Protein AF-A0A383WGQ0-F1 (afdb_monomer)

pLDDT: mean 89.26, std 10.97, range [47.06, 98.5]

Secondary structure (DSSP, 8-state):
-EEEEEEETT--EEEEEE-TT-BHHHHHHHHHHHTT--GGGEEEEETTEEE-TTS-PBP---TT--EEEEEE----S-HHHHHHHHHHHHHHSPPTTEEEEE-SS-TTEEEEEEEPPTTSTTTT-EEEEEEE--TTTTSSPPEEEESS----TT--TTSEE------TT-PPPPHHHHHHHHHHHHHS--GGG-S-HHHHHHHHH-HHHHHHHHHHHHHHHT--

Sequence (224 aa):
MKQLTVMTIEGQKSLINVDDDTTNRSLLQTVAHAINSPADALRIAYAGREIDCSNNSAFRPNDAVNVLHVVKRMQGGSPAAELARQMRRQMSHPIPGISVGPSEDDVLTWYVKLSGPAGTPYSGGWFDVELKFPSDFPRSMPTGRFLTPIWHPNVGSEGSICIGQERDDGGACAVECVLAALLMLLATPNASSALNKGCAKQYEYERDAYREKAAAMTRQHAMG

Mean predicted aligned error: 11.67 Å

Foldseek 3Di:
DAKAWEAEPVGDTFIDDDDQQDFLQNVLVRSCVRVVHDSVQKWKDWPNRTGPNVDGHGDDHDPVTRYIYIYGPPPDDFLLVVLVVLVVVCVVPPDPQKDKDADPVDSQKMKIWGAQDPPALLHQFIWIKIWGHDRPPLVDGIWMAIPFDFLAQQAAPRRTHDQDDPDPVPDRDRVVSSNVSVNCCSVPPDLVNGNRVVLSCCVVPVVVVSSVVRNVSSVVTGND

Organism: Tetradesmus obliquus (NCBI:txid3088)

Nearest PDB structures (foldseek):
  6qhk-assembly1_A  TM=9.328E-01  e=1.353E-13  Homo sapiens
  2aak-assembly1_A  TM=8.959E-01  e=1.617E-13  Arabidopsis thaliana
  8iej-assembly1_R  TM=8.944E-01  e=2.311E-13  Homo sapiens
  4a4c-assembly1_C  TM=9.152E-01  e=9.640E-13  Homo sapiens
  3e95-assembly1_A  TM=9.168E-01  e=1.106E-11  Plasmodium falciparum 3D7

Structure (mmCIF, N/CA/C/O backbone):
data_AF-A0A383WGQ0-F1
#
_entry.id   AF-A0A383WGQ0-F1
#
loop_
_atom_site.group_PDB
_atom_site.id
_atom_site.type_symbol
_atom_site.label_atom_id
_atom_site.label_alt_id
_atom_site.label_comp_id
_atom_site.label_asym_id
_atom_site.label_entity_id
_atom_site.label_seq_id
_atom_site.pdbx_PDB_ins_code
_atom_site.Cartn_x
_atom_site.Cartn_y
_atom_site.Cartn_z
_atom_site.occupancy
_atom_site.B_iso_or_equiv
_atom_site.auth_seq_id
_atom_site.auth_comp_id
_atom_site.auth_asym_id
_atom_site.auth_atom_id
_atom_site.pdbx_PDB_model_num
ATOM 1 N N . MET A 1 1 ? 42.463 -13.054 -26.262 1.00 79.50 1 MET A N 1
ATOM 2 C CA . MET A 1 1 ? 41.982 -11.680 -26.492 1.00 79.50 1 MET A CA 1
ATOM 3 C C . MET A 1 1 ? 41.376 -11.525 -27.875 1.00 79.50 1 MET A C 1
ATOM 5 O O . MET A 1 1 ? 42.060 -11.711 -28.876 1.00 79.50 1 MET A O 1
ATOM 9 N N . LYS A 1 2 ? 40.094 -11.177 -27.928 1.00 88.50 2 LYS A N 1
ATOM 10 C CA . LYS A 1 2 ? 39.346 -10.841 -29.139 1.00 88.50 2 LYS A CA 1
ATOM 11 C C . LYS A 1 2 ? 38.715 -9.469 -28.964 1.00 88.50 2 LYS A C 1
ATOM 13 O O . LYS A 1 2 ? 38.224 -9.148 -27.888 1.00 88.50 2 LYS A O 1
ATOM 18 N N . GLN A 1 3 ? 38.716 -8.663 -30.016 1.00 93.31 3 GLN A N 1
ATOM 19 C CA . GLN A 1 3 ? 38.076 -7.355 -29.990 1.00 93.31 3 GLN A CA 1
ATOM 20 C C . GLN A 1 3 ? 36.652 -7.457 -30.541 1.00 93.31 3 GLN A C 1
ATOM 22 O O . GLN A 1 3 ? 36.433 -8.046 -31.599 1.00 93.31 3 GLN A O 1
ATOM 27 N N . LEU A 1 4 ? 35.687 -6.878 -29.829 1.00 95.69 4 LEU A N 1
ATOM 28 C CA . LEU A 1 4 ? 34.294 -6.785 -30.257 1.00 95.69 4 LEU A CA 1
ATOM 29 C C . LEU A 1 4 ? 33.874 -5.320 -30.370 1.00 95.69 4 LEU A C 1
ATOM 31 O O . LEU A 1 4 ? 34.290 -4.469 -29.584 1.00 95.69 4 LEU A O 1
ATOM 35 N N . THR A 1 5 ? 33.009 -5.037 -31.339 1.00 96.75 5 THR A N 1
ATOM 36 C CA . THR A 1 5 ? 32.320 -3.752 -31.455 1.00 96.75 5 THR A CA 1
ATOM 37 C C . THR A 1 5 ? 31.003 -3.817 -30.696 1.00 96.75 5 THR A C 1
ATOM 39 O O . THR A 1 5 ? 30.119 -4.603 -31.027 1.00 96.75 5 THR A O 1
ATOM 42 N N . VAL A 1 6 ? 30.855 -2.959 -29.700 1.00 96.88 6 VAL A N 1
ATOM 43 C CA . VAL A 1 6 ? 29.594 -2.687 -29.017 1.00 96.88 6 VAL A CA 1
ATOM 44 C C . VAL A 1 6 ? 28.817 -1.677 -29.847 1.00 96.88 6 VAL A C 1
ATOM 46 O O . VAL A 1 6 ? 29.336 -0.600 -30.126 1.00 96.88 6 VAL A O 1
ATOM 49 N N . MET A 1 7 ? 27.587 -2.004 -30.235 1.00 96.00 7 MET A N 1
ATOM 50 C CA . MET A 1 7 ? 26.703 -1.114 -30.984 1.00 96.00 7 MET A CA 1
ATOM 51 C C . MET A 1 7 ? 25.414 -0.875 -30.201 1.00 96.00 7 MET A C 1
ATOM 53 O O . MET A 1 7 ? 24.668 -1.817 -29.924 1.00 96.00 7 MET A O 1
ATOM 57 N N . THR A 1 8 ? 25.137 0.378 -29.850 1.00 91.94 8 THR A N 1
ATOM 58 C CA . THR A 1 8 ? 23.866 0.754 -29.218 1.00 91.94 8 THR A CA 1
ATOM 59 C C . THR A 1 8 ? 22.773 0.947 -30.270 1.00 91.94 8 THR A C 1
ATOM 61 O O . THR A 1 8 ? 23.051 1.178 -31.449 1.00 91.94 8 THR A O 1
ATOM 64 N N . ILE A 1 9 ? 21.510 0.895 -29.842 1.00 84.00 9 ILE A N 1
ATOM 65 C CA . ILE A 1 9 ? 20.350 1.227 -30.692 1.00 84.00 9 ILE A CA 1
ATOM 66 C C . ILE A 1 9 ? 20.372 2.674 -31.210 1.00 84.00 9 ILE A C 1
ATOM 68 O O . ILE A 1 9 ? 19.813 2.961 -32.260 1.00 84.00 9 ILE A O 1
ATOM 72 N N . GLU A 1 10 ? 21.046 3.570 -30.487 1.00 83.50 10 GLU A N 1
ATOM 73 C CA . GLU A 1 10 ? 21.230 4.982 -30.842 1.00 83.50 10 GLU A CA 1
ATOM 74 C C . GLU A 1 10 ? 22.391 5.176 -31.840 1.00 83.50 10 GLU A C 1
ATOM 76 O O . GLU A 1 10 ? 22.693 6.296 -32.238 1.00 83.50 10 GLU A O 1
ATOM 81 N N . GLY A 1 11 ? 23.052 4.089 -32.263 1.00 87.06 11 GLY A N 1
ATOM 82 C CA . GLY A 1 11 ? 24.125 4.108 -33.258 1.00 87.06 11 GLY A CA 1
ATOM 83 C C . GLY A 1 11 ? 25.524 4.377 -32.697 1.00 87.06 11 GLY A C 1
ATOM 84 O O . GLY A 1 11 ? 26.482 4.399 -33.473 1.00 87.06 11 GLY A O 1
ATOM 85 N N . GLN A 1 12 ? 25.678 4.530 -31.376 1.00 91.19 12 GLN A N 1
ATOM 86 C CA . GLN A 1 12 ? 26.992 4.646 -30.736 1.00 91.19 12 GLN A CA 1
ATOM 87 C C . GLN A 1 12 ? 27.770 3.339 -30.902 1.00 91.19 12 GLN A C 1
ATOM 89 O O . GLN A 1 12 ? 27.231 2.248 -30.691 1.00 91.19 12 GLN A O 1
ATOM 94 N N . LYS A 1 13 ? 29.051 3.464 -31.258 1.00 96.12 13 LYS A N 1
ATOM 95 C CA . LYS A 1 13 ? 29.983 2.345 -31.396 1.00 96.12 13 LYS A CA 1
ATOM 96 C C . LYS A 1 13 ? 31.152 2.514 -30.434 1.00 96.12 13 LYS A C 1
ATOM 98 O O . LYS A 1 13 ? 31.798 3.558 -30.449 1.00 96.12 13 LYS A O 1
ATOM 103 N N . SER A 1 14 ? 31.444 1.474 -29.665 1.00 96.31 14 SER A N 1
ATOM 104 C CA . SER A 1 14 ? 32.620 1.392 -28.791 1.00 96.31 14 SER A CA 1
ATOM 105 C C . SER A 1 14 ? 33.338 0.065 -29.021 1.00 96.31 14 SER A C 1
ATOM 107 O O . SER A 1 14 ? 32.706 -0.928 -29.378 1.00 96.31 14 SER A O 1
ATOM 109 N N . LEU A 1 15 ? 34.652 0.025 -28.817 1.00 96.69 15 LEU A N 1
ATOM 110 C CA . LEU A 1 15 ? 35.429 -1.214 -28.884 1.00 96.69 15 LEU A CA 1
ATOM 111 C C . LEU A 1 15 ? 35.671 -1.746 -27.474 1.00 96.69 15 LEU A C 1
ATOM 113 O O . LEU A 1 15 ? 36.001 -0.982 -26.570 1.00 96.69 15 LEU A O 1
ATOM 117 N N . ILE A 1 16 ? 35.530 -3.057 -27.308 1.00 96.00 16 ILE A N 1
ATOM 118 C CA . ILE A 1 16 ? 35.898 -3.768 -26.083 1.00 96.00 16 ILE A CA 1
ATOM 119 C C . ILE A 1 16 ? 36.817 -4.935 -26.422 1.00 96.00 16 ILE A C 1
ATOM 121 O O . ILE A 1 16 ? 36.716 -5.520 -27.503 1.00 96.00 16 ILE A O 1
ATOM 125 N N . ASN A 1 17 ? 37.678 -5.298 -25.478 1.00 93.88 17 ASN A N 1
ATOM 126 C CA . ASN A 1 17 ? 38.460 -6.524 -25.546 1.00 93.88 17 ASN A CA 1
ATOM 127 C C . ASN A 1 17 ? 37.813 -7.566 -24.632 1.00 93.88 17 ASN A C 1
ATOM 129 O O . ASN A 1 17 ? 37.400 -7.243 -23.518 1.00 93.88 17 ASN A O 1
ATOM 133 N N . VAL A 1 18 ? 37.704 -8.794 -25.128 1.00 92.69 18 VAL A N 1
ATOM 134 C CA . VAL A 1 18 ? 37.244 -9.956 -24.368 1.00 92.69 18 VAL A CA 1
ATOM 135 C C . VAL A 1 18 ? 38.330 -11.023 -24.370 1.00 92.69 18 VAL A C 1
ATOM 137 O O . VAL A 1 18 ? 38.953 -11.299 -25.400 1.00 92.69 18 VAL A O 1
ATOM 140 N N . ASP A 1 19 ? 38.537 -11.621 -23.211 1.00 90.75 19 ASP A N 1
ATOM 141 C CA . ASP A 1 19 ? 39.538 -12.652 -22.952 1.00 90.75 19 ASP A CA 1
ATOM 142 C C . ASP A 1 19 ? 38.871 -13.978 -22.578 1.00 90.75 19 ASP A C 1
ATOM 144 O O . ASP A 1 19 ? 37.653 -14.044 -22.394 1.00 90.75 19 ASP A O 1
ATOM 148 N N . ASP A 1 20 ? 39.657 -15.052 -22.500 1.00 87.19 20 ASP A N 1
ATOM 149 C CA . ASP A 1 20 ? 39.143 -16.414 -22.288 1.00 87.19 20 ASP A CA 1
ATOM 150 C C . ASP A 1 20 ? 38.486 -16.597 -20.906 1.00 87.19 20 ASP A C 1
ATOM 152 O O . ASP A 1 20 ? 37.699 -17.522 -20.696 1.00 87.19 20 ASP A O 1
ATOM 156 N N . ASP A 1 21 ? 38.784 -15.698 -19.970 1.00 91.25 21 ASP A N 1
ATOM 157 C CA . ASP A 1 21 ? 38.218 -15.607 -18.625 1.00 91.25 21 ASP A CA 1
ATOM 158 C C . ASP A 1 21 ? 37.008 -14.657 -18.535 1.00 91.25 21 ASP A C 1
ATOM 160 O O . ASP A 1 21 ? 36.381 -14.542 -17.477 1.00 91.25 21 ASP A O 1
ATOM 164 N N . THR A 1 22 ? 36.635 -13.989 -19.633 1.00 94.00 22 THR A N 1
ATOM 165 C CA . THR A 1 22 ? 35.484 -13.084 -19.645 1.00 94.00 22 THR A CA 1
ATOM 166 C C . THR A 1 22 ? 34.201 -13.873 -19.396 1.00 94.00 22 THR A C 1
ATOM 168 O O . THR A 1 22 ? 33.857 -14.814 -20.109 1.00 94.00 22 THR A O 1
ATOM 171 N N . THR A 1 23 ? 33.451 -13.463 -18.379 1.00 95.88 23 THR A N 1
ATOM 172 C CA . THR A 1 23 ? 32.154 -14.046 -18.022 1.00 95.88 23 THR A CA 1
ATOM 173 C C . THR A 1 23 ? 31.023 -13.182 -18.560 1.00 95.88 23 THR A C 1
ATOM 175 O O . THR A 1 23 ? 31.216 -12.004 -18.856 1.00 95.88 23 THR A O 1
ATOM 178 N N . ASN A 1 24 ? 29.807 -13.720 -18.627 1.00 94.75 24 ASN A N 1
ATOM 179 C CA . ASN A 1 24 ? 28.629 -12.936 -19.009 1.00 94.75 24 ASN A CA 1
ATOM 180 C C . ASN A 1 24 ? 28.409 -11.716 -18.092 1.00 94.75 24 ASN A C 1
ATOM 182 O O . ASN A 1 24 ? 27.977 -10.660 -18.559 1.00 94.75 24 ASN A O 1
ATOM 186 N N . ARG A 1 25 ? 28.732 -11.846 -16.797 1.00 92.06 25 ARG A N 1
ATOM 187 C CA . ARG A 1 25 ? 28.652 -10.758 -15.815 1.00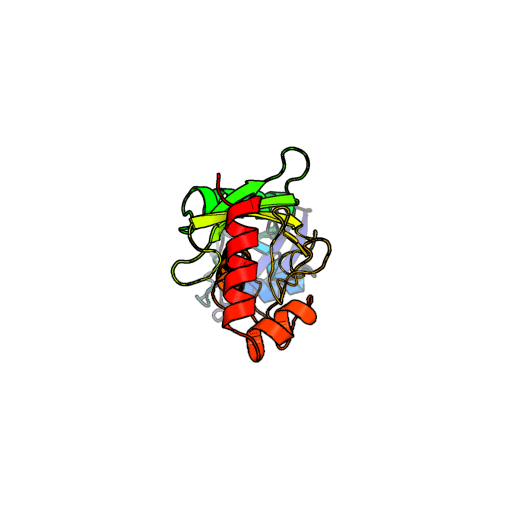 92.06 25 ARG A CA 1
ATOM 188 C C . ARG A 1 25 ? 29.731 -9.698 -16.038 1.00 92.06 25 ARG A C 1
ATOM 190 O O . ARG A 1 25 ? 29.405 -8.513 -16.070 1.00 92.06 25 ARG A O 1
ATOM 197 N N . SER A 1 26 ? 30.996 -10.097 -16.192 1.00 94.62 26 SER A N 1
ATOM 198 C CA . SER A 1 26 ? 32.083 -9.132 -16.422 1.00 94.62 26 SER A CA 1
ATOM 199 C C . SER A 1 26 ? 31.962 -8.460 -17.791 1.00 94.62 26 SER 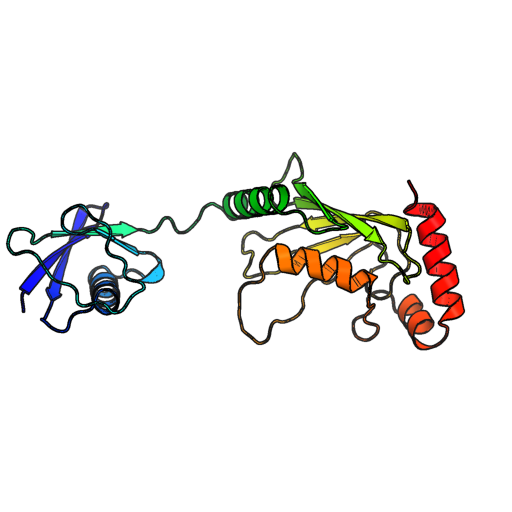A C 1
ATOM 201 O O . SER A 1 26 ? 32.205 -7.262 -17.898 1.00 94.62 26 SER A O 1
ATOM 203 N N . LEU A 1 27 ? 31.463 -9.172 -18.807 1.00 95.75 27 LEU A N 1
ATOM 204 C CA . LEU A 1 27 ? 31.123 -8.605 -20.113 1.00 95.75 27 LEU A CA 1
ATOM 205 C C . LEU A 1 27 ? 30.136 -7.439 -19.985 1.00 95.75 27 LEU A C 1
ATOM 207 O O . LEU A 1 27 ? 30.363 -6.386 -20.577 1.00 95.75 27 LEU A O 1
ATOM 211 N N . LEU A 1 28 ? 29.069 -7.598 -19.193 1.00 95.00 28 LEU A N 1
ATOM 212 C CA . LEU A 1 28 ? 28.098 -6.528 -18.946 1.00 95.00 28 LEU A CA 1
ATOM 213 C C . LEU A 1 28 ? 28.752 -5.297 -18.314 1.00 95.00 28 LEU A C 1
ATOM 215 O O . LEU A 1 28 ? 28.468 -4.180 -18.738 1.00 95.00 28 LEU A O 1
ATOM 219 N N . GLN A 1 29 ? 29.640 -5.492 -17.339 1.00 94.50 29 GLN A N 1
ATOM 220 C CA . GLN A 1 29 ? 30.360 -4.397 -16.684 1.00 94.50 29 GLN A CA 1
ATOM 221 C C . GLN A 1 29 ? 31.294 -3.665 -17.657 1.00 94.50 29 GLN A C 1
ATOM 223 O O . GLN A 1 29 ? 31.275 -2.436 -17.715 1.00 94.50 29 GLN A O 1
ATOM 228 N N . THR A 1 30 ? 32.055 -4.405 -18.466 1.00 95.88 30 THR A N 1
ATOM 229 C CA . THR A 1 30 ? 32.947 -3.839 -19.488 1.00 95.88 30 THR A CA 1
ATOM 230 C C . THR A 1 30 ? 32.166 -3.056 -20.542 1.00 95.88 30 THR A C 1
ATOM 232 O O . THR A 1 30 ? 32.539 -1.936 -20.886 1.00 95.88 30 THR A O 1
ATOM 235 N N . VAL A 1 31 ? 31.051 -3.609 -21.027 1.00 95.94 31 VAL A N 1
ATOM 236 C CA . VAL A 1 31 ? 30.158 -2.943 -21.985 1.00 95.94 31 VAL A CA 1
ATOM 237 C C . VAL A 1 31 ? 29.571 -1.665 -21.390 1.00 95.94 31 VAL A C 1
ATOM 239 O O . VAL A 1 31 ? 29.629 -0.620 -22.032 1.00 95.94 31 VAL A O 1
ATOM 242 N N . ALA A 1 32 ? 29.046 -1.737 -20.165 1.00 94.00 32 ALA A N 1
ATOM 243 C CA . ALA A 1 32 ? 28.475 -0.607 -19.438 1.00 94.00 32 ALA A CA 1
ATOM 244 C C . ALA A 1 32 ? 29.480 0.546 -19.295 1.00 94.00 32 ALA A C 1
ATOM 246 O O . ALA A 1 32 ? 29.164 1.694 -19.612 1.00 94.00 32 ALA A O 1
ATOM 247 N N . HIS A 1 33 ? 30.720 0.225 -18.913 1.00 94.56 33 HIS A N 1
ATOM 248 C CA . HIS A 1 33 ? 31.810 1.192 -18.834 1.00 94.56 33 HIS A CA 1
ATOM 249 C C . HIS A 1 33 ? 32.145 1.803 -20.206 1.00 94.56 33 HIS A C 1
ATOM 251 O O . HIS A 1 33 ? 32.226 3.023 -20.333 1.00 94.56 33 HIS A O 1
ATOM 257 N N . ALA A 1 34 ? 32.265 0.978 -21.252 1.00 94.94 34 ALA A N 1
ATOM 258 C CA . ALA A 1 34 ? 32.648 1.414 -22.599 1.00 94.94 34 ALA A CA 1
ATOM 259 C C . ALA A 1 34 ? 31.630 2.346 -23.282 1.00 94.94 34 ALA A C 1
ATOM 261 O O . ALA A 1 34 ? 31.989 3.079 -24.208 1.00 94.94 34 ALA A O 1
ATOM 262 N N . ILE A 1 35 ? 30.364 2.309 -22.860 1.00 93.00 35 ILE A N 1
ATOM 263 C CA . ILE A 1 35 ? 29.305 3.190 -23.376 1.00 93.00 35 ILE A CA 1
ATOM 264 C C . ILE A 1 35 ? 28.832 4.223 -22.347 1.00 93.00 35 ILE A C 1
ATOM 266 O O . ILE A 1 35 ? 27.849 4.916 -22.598 1.00 93.00 35 ILE A O 1
ATOM 270 N N . ASN A 1 36 ? 29.513 4.329 -21.201 1.00 91.62 36 ASN A N 1
ATOM 271 C CA . ASN A 1 36 ? 29.160 5.228 -20.103 1.00 91.62 36 ASN A CA 1
ATOM 272 C C . ASN A 1 36 ? 27.677 5.118 -19.688 1.00 91.62 36 ASN A C 1
ATOM 274 O O . ASN A 1 36 ? 26.947 6.107 -19.641 1.00 91.62 36 ASN A O 1
ATOM 278 N N . SER A 1 37 ? 27.204 3.895 -19.443 1.00 85.75 37 SER A N 1
ATOM 279 C CA . SER A 1 37 ? 25.830 3.616 -19.004 1.00 85.75 37 SER A CA 1
ATOM 280 C C . SER A 1 37 ? 25.824 2.667 -17.806 1.00 85.75 37 SER A C 1
ATOM 282 O O . SER A 1 37 ? 26.726 1.842 -17.685 1.00 85.75 37 SER A O 1
ATOM 284 N N . PRO A 1 38 ? 24.823 2.736 -16.915 1.00 84.50 38 PRO A N 1
ATOM 285 C CA . PRO A 1 38 ? 24.754 1.846 -15.763 1.00 84.50 38 PRO A CA 1
ATOM 286 C C . PRO A 1 38 ? 24.389 0.416 -16.200 1.00 84.50 38 PRO A C 1
ATOM 288 O O . PRO A 1 38 ? 23.499 0.205 -17.023 1.00 84.50 38 PRO A O 1
ATOM 291 N N . ALA A 1 39 ? 25.105 -0.580 -15.671 1.00 86.69 39 ALA A N 1
ATOM 292 C CA . ALA A 1 39 ? 25.013 -1.979 -16.107 1.00 86.69 39 ALA A CA 1
ATOM 293 C C . ALA A 1 39 ? 23.615 -2.598 -15.918 1.00 86.69 39 ALA A C 1
ATOM 295 O O . ALA A 1 39 ? 23.167 -3.409 -16.728 1.00 86.69 39 ALA A O 1
ATOM 296 N N . ASP A 1 40 ? 22.905 -2.202 -14.866 1.00 81.75 40 ASP A N 1
ATOM 297 C CA . ASP A 1 40 ? 21.552 -2.659 -14.541 1.00 81.75 40 ASP A CA 1
ATOM 298 C C . ASP A 1 40 ? 20.481 -2.153 -15.523 1.00 81.75 40 ASP A C 1
ATOM 300 O O . ASP A 1 40 ? 19.389 -2.728 -15.580 1.00 81.75 40 ASP A O 1
ATOM 304 N N . ALA A 1 41 ? 20.800 -1.139 -16.333 1.00 81.88 41 ALA A N 1
ATOM 305 C CA . ALA A 1 41 ? 19.944 -0.581 -17.373 1.00 81.88 41 ALA A CA 1
ATOM 306 C C . ALA A 1 41 ? 20.164 -1.205 -18.758 1.00 81.88 41 ALA A C 1
ATOM 308 O O . ALA A 1 41 ? 19.560 -0.740 -19.722 1.00 81.88 41 ALA A O 1
ATOM 309 N N . LEU A 1 42 ? 21.001 -2.237 -18.904 1.00 89.19 42 LEU A N 1
ATOM 310 C CA . LEU A 1 42 ? 21.391 -2.777 -20.211 1.00 89.19 42 LEU A CA 1
ATOM 311 C C . LEU A 1 42 ? 21.010 -4.254 -20.371 1.00 89.19 42 LEU A C 1
ATOM 313 O O . LEU A 1 42 ? 20.996 -5.029 -19.414 1.00 89.19 42 LEU A O 1
ATOM 317 N N . ARG A 1 43 ? 20.704 -4.649 -21.608 1.00 91.31 43 ARG A N 1
ATOM 318 C CA . ARG A 1 43 ? 20.745 -6.042 -22.071 1.00 91.31 43 ARG A CA 1
ATOM 319 C C . ARG A 1 43 ? 21.710 -6.128 -23.233 1.00 91.31 43 ARG A C 1
ATOM 321 O O . ARG A 1 43 ? 21.830 -5.206 -24.043 1.00 91.31 43 ARG A O 1
ATOM 328 N N . ILE A 1 44 ? 22.359 -7.274 -23.317 1.00 94.19 44 ILE A N 1
ATOM 329 C CA . ILE A 1 44 ? 23.315 -7.578 -24.362 1.00 94.19 44 ILE A CA 1
ATOM 330 C C . ILE A 1 44 ? 22.710 -8.638 -25.268 1.00 94.19 44 ILE A C 1
ATOM 332 O O . ILE A 1 44 ? 22.292 -9.692 -24.797 1.00 94.19 44 ILE A O 1
ATOM 336 N N . ALA A 1 45 ? 22.705 -8.373 -26.569 1.00 93.38 45 ALA A N 1
ATOM 337 C CA . ALA A 1 45 ? 22.419 -9.359 -27.592 1.00 93.38 45 ALA A CA 1
ATOM 338 C C . ALA A 1 45 ? 23.675 -9.631 -28.427 1.00 93.38 45 ALA A C 1
ATOM 340 O O . ALA A 1 45 ? 24.347 -8.714 -28.898 1.00 93.38 45 ALA A O 1
ATOM 341 N N . TYR A 1 46 ? 23.986 -10.904 -28.635 1.00 93.88 46 TYR A N 1
ATOM 342 C CA . TYR A 1 46 ? 25.133 -11.354 -29.412 1.00 93.88 46 TYR A CA 1
ATOM 343 C C . TYR A 1 46 ? 24.733 -12.544 -30.279 1.00 93.88 46 TYR A C 1
ATOM 345 O O . TYR A 1 46 ? 24.017 -13.436 -29.826 1.00 93.88 46 TYR A O 1
ATOM 353 N N . ALA A 1 47 ? 25.153 -12.536 -31.548 1.00 91.62 47 ALA A N 1
ATOM 354 C CA . ALA A 1 47 ? 24.768 -13.550 -32.536 1.00 91.62 47 ALA A CA 1
ATOM 355 C C . ALA A 1 47 ? 23.239 -13.801 -32.602 1.00 91.62 47 ALA A C 1
ATOM 357 O O . ALA A 1 47 ? 22.782 -14.936 -32.730 1.00 91.62 47 ALA A O 1
ATOM 358 N N . GLY A 1 48 ? 22.440 -12.734 -32.471 1.00 87.69 48 GLY A N 1
ATOM 359 C CA . GLY A 1 48 ? 20.974 -12.795 -32.530 1.00 87.69 48 GLY A CA 1
ATOM 360 C C . GLY A 1 48 ? 20.282 -13.337 -31.273 1.00 87.69 48 GLY A C 1
ATOM 361 O O . GLY A 1 48 ? 19.078 -13.574 -31.313 1.00 87.69 48 GLY A O 1
ATOM 362 N N . ARG A 1 49 ? 21.000 -13.540 -30.161 1.00 89.94 49 ARG A N 1
ATOM 363 C CA . ARG A 1 49 ? 20.430 -14.019 -28.890 1.00 89.94 49 ARG A CA 1
ATOM 364 C C . ARG A 1 49 ? 20.769 -13.077 -27.743 1.00 89.94 49 ARG A C 1
ATOM 366 O O . ARG A 1 49 ? 21.874 -12.544 -27.698 1.00 89.94 49 ARG A O 1
ATOM 373 N N . GLU A 1 50 ? 19.834 -12.893 -26.814 1.00 91.31 50 GLU A N 1
ATOM 374 C CA . GLU A 1 50 ? 20.112 -12.197 -25.553 1.00 91.31 50 GLU A CA 1
ATOM 375 C C . GLU A 1 50 ? 21.055 -13.053 -24.693 1.00 91.31 50 GLU A C 1
ATOM 377 O O . GLU A 1 50 ? 20.862 -14.264 -24.559 1.00 91.31 50 GLU A O 1
ATOM 382 N N . ILE A 1 51 ? 22.089 -12.427 -24.135 1.00 92.00 51 ILE A N 1
ATOM 383 C CA . ILE A 1 51 ? 22.997 -13.050 -23.175 1.00 92.00 51 ILE A CA 1
ATOM 384 C C . ILE A 1 51 ? 22.406 -12.875 -21.777 1.00 92.00 51 ILE A C 1
ATOM 386 O O . ILE A 1 51 ? 22.133 -11.754 -21.345 1.00 92.00 51 ILE A O 1
ATOM 390 N N . ASP A 1 52 ? 22.270 -13.973 -21.035 1.00 89.06 52 ASP A N 1
ATOM 391 C CA . ASP A 1 52 ? 21.963 -13.905 -19.610 1.00 89.06 52 ASP A CA 1
ATOM 392 C C . ASP A 1 52 ? 23.198 -13.445 -18.817 1.00 89.06 52 ASP A C 1
ATOM 394 O O . ASP A 1 52 ? 24.058 -14.236 -18.427 1.00 89.06 52 ASP A O 1
ATOM 398 N N . CYS A 1 53 ? 23.275 -12.135 -18.584 1.00 89.81 53 CYS A N 1
ATOM 399 C CA . CYS A 1 53 ? 24.335 -11.489 -17.812 1.00 89.81 53 CYS A CA 1
ATOM 400 C C . CYS A 1 53 ? 24.155 -11.589 -16.286 1.00 89.81 53 CYS A C 1
ATOM 402 O O . CYS A 1 53 ? 24.964 -11.029 -15.545 1.00 89.81 53 CYS A O 1
ATOM 404 N N . SER A 1 54 ? 23.110 -12.269 -15.789 1.00 80.00 54 SER A N 1
ATOM 405 C CA . SER A 1 54 ? 22.929 -12.479 -14.342 1.00 80.00 54 SER A CA 1
ATOM 406 C C . SER A 1 54 ? 23.858 -13.569 -13.788 1.00 80.00 54 SER A C 1
ATOM 408 O O . SER A 1 54 ? 24.290 -13.503 -12.627 1.00 80.00 54 SER A O 1
ATOM 410 N N . ASN A 1 55 ? 24.222 -14.530 -14.640 1.00 83.31 55 ASN A N 1
ATOM 411 C CA . ASN A 1 55 ? 25.103 -15.645 -14.316 1.00 83.31 55 ASN A CA 1
ATOM 412 C C . ASN A 1 55 ? 26.585 -15.337 -14.611 1.00 83.31 55 ASN A C 1
ATOM 414 O O . ASN A 1 55 ? 26.926 -14.393 -15.321 1.00 83.31 55 ASN A O 1
ATOM 418 N N . ASN A 1 56 ? 27.475 -16.163 -14.058 1.00 90.75 56 ASN A N 1
ATOM 419 C CA . ASN A 1 56 ? 28.925 -16.026 -14.214 1.00 90.75 56 ASN A CA 1
ATOM 420 C C . ASN A 1 56 ? 29.505 -17.024 -15.232 1.00 90.75 56 ASN A C 1
ATOM 422 O O . ASN A 1 56 ? 30.671 -17.398 -15.137 1.00 90.75 56 ASN A O 1
ATOM 426 N N . SER A 1 57 ? 28.684 -17.507 -16.168 1.00 92.31 57 SER A N 1
ATOM 427 C CA . SER A 1 57 ? 29.145 -18.448 -17.193 1.00 92.31 57 SER A CA 1
ATOM 428 C C . SER A 1 57 ? 30.157 -17.769 -18.111 1.00 92.31 57 SER A C 1
ATOM 430 O O . SER A 1 57 ? 30.044 -16.571 -18.380 1.00 92.31 57 SER A O 1
ATOM 432 N N . ALA A 1 58 ? 31.127 -18.537 -18.609 1.00 93.56 58 ALA A N 1
ATOM 433 C CA . ALA A 1 58 ? 32.109 -18.042 -19.568 1.00 93.56 58 ALA A CA 1
ATOM 434 C C . ALA A 1 58 ? 31.412 -17.538 -20.841 1.00 93.56 58 ALA A C 1
ATOM 436 O O . ALA A 1 58 ? 30.615 -18.262 -21.451 1.00 93.56 58 ALA A O 1
ATOM 437 N N . PHE A 1 59 ? 31.730 -16.313 -21.249 1.00 93.44 59 PHE A N 1
ATOM 438 C CA . PHE A 1 59 ? 31.288 -15.763 -22.518 1.00 93.44 59 PHE A CA 1
ATOM 439 C C . PHE A 1 59 ? 32.151 -16.350 -23.637 1.00 93.44 59 PHE A C 1
ATOM 441 O O . PHE A 1 59 ? 33.372 -16.226 -23.626 1.00 93.44 59 PHE A O 1
ATOM 448 N N . ARG A 1 60 ? 31.519 -17.010 -24.611 1.00 89.62 60 ARG A N 1
ATOM 449 C CA . ARG A 1 60 ? 32.217 -17.665 -25.726 1.00 89.62 60 ARG A CA 1
ATOM 450 C C . ARG A 1 60 ? 31.926 -16.927 -27.035 1.00 89.62 60 ARG A C 1
ATOM 452 O O . ARG A 1 60 ? 30.868 -17.158 -27.625 1.00 89.62 60 ARG A O 1
ATOM 459 N N . PRO A 1 61 ? 32.816 -16.028 -27.491 1.00 84.62 61 PRO A N 1
ATOM 460 C CA . PRO A 1 61 ? 32.598 -15.291 -28.727 1.00 84.62 61 PRO A CA 1
ATOM 461 C C . PRO A 1 61 ? 32.746 -16.201 -29.956 1.00 84.62 61 PRO A C 1
ATOM 463 O O . PRO A 1 61 ? 33.638 -17.038 -30.030 1.00 84.62 61 PRO A O 1
ATOM 466 N N . ASN A 1 62 ? 31.891 -15.998 -30.953 1.00 85.06 62 ASN A N 1
ATOM 467 C CA . ASN A 1 62 ? 31.906 -16.670 -32.252 1.00 85.06 62 ASN A CA 1
ATOM 468 C C . ASN A 1 62 ? 32.772 -15.882 -33.251 1.00 85.06 62 ASN A C 1
ATOM 470 O O . ASN A 1 62 ? 32.612 -14.670 -33.381 1.00 85.06 62 ASN A O 1
ATOM 474 N N . ASP A 1 63 ? 33.685 -16.532 -33.971 1.00 84.06 63 ASP A N 1
ATOM 475 C CA . ASP A 1 63 ? 34.597 -15.896 -34.945 1.00 84.06 63 ASP A CA 1
ATOM 476 C C . ASP A 1 63 ? 33.918 -15.244 -36.145 1.00 84.06 63 ASP A C 1
ATOM 478 O O . ASP A 1 63 ? 34.444 -14.275 -36.687 1.00 84.06 63 ASP A O 1
ATOM 482 N N . ALA A 1 64 ? 32.706 -15.671 -36.488 1.00 87.75 64 ALA A N 1
ATOM 483 C CA . ALA A 1 64 ? 31.904 -15.028 -37.523 1.00 87.75 64 ALA A CA 1
ATOM 484 C C . ALA A 1 64 ? 31.196 -13.743 -37.046 1.00 87.75 64 ALA A C 1
ATOM 486 O O . ALA A 1 64 ? 30.665 -12.999 -37.869 1.00 87.75 64 ALA A O 1
ATOM 487 N N . VAL A 1 65 ? 31.144 -13.476 -35.733 1.00 89.88 65 VAL A N 1
ATOM 488 C CA . VAL A 1 65 ? 30.360 -12.373 -35.156 1.00 89.88 65 VAL A CA 1
ATOM 489 C C . VAL A 1 65 ? 31.246 -11.479 -34.295 1.00 89.88 65 VAL A C 1
ATOM 491 O O . VAL A 1 65 ? 31.632 -11.837 -33.185 1.00 89.88 65 VAL A O 1
ATOM 494 N N . ASN A 1 66 ? 31.503 -10.262 -34.773 1.00 92.69 66 ASN A N 1
ATOM 495 C CA . ASN A 1 66 ? 32.331 -9.281 -34.060 1.00 92.69 66 ASN A CA 1
ATOM 496 C C . ASN A 1 66 ? 31.529 -8.111 -33.479 1.00 92.69 66 ASN A C 1
ATOM 498 O O . ASN A 1 66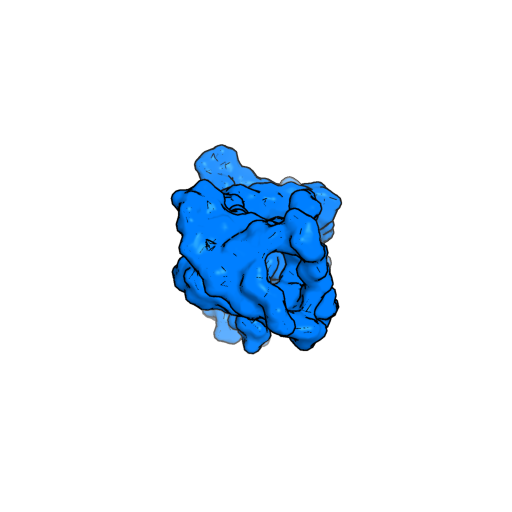 ? 32.114 -7.184 -32.924 1.00 92.69 66 ASN A O 1
ATOM 502 N N . VAL A 1 67 ? 30.200 -8.141 -33.606 1.00 93.75 67 VAL A N 1
ATOM 503 C CA . VAL A 1 67 ? 29.310 -7.083 -33.119 1.00 93.75 67 VAL A CA 1
ATOM 504 C C . VAL A 1 67 ? 28.436 -7.610 -31.994 1.00 93.75 67 VAL A C 1
ATOM 506 O O . VAL A 1 67 ? 27.851 -8.690 -32.086 1.00 93.75 67 VAL A O 1
ATOM 509 N N . LEU A 1 68 ? 28.343 -6.815 -30.940 1.00 95.12 68 LEU A N 1
ATOM 510 C CA . LEU A 1 68 ? 27.502 -7.032 -29.782 1.00 95.12 68 LEU A CA 1
ATOM 511 C C . LEU A 1 68 ? 26.515 -5.867 -29.710 1.00 95.12 68 LEU A C 1
ATOM 513 O O . LEU A 1 68 ? 26.911 -4.704 -29.656 1.00 95.12 68 LEU A O 1
ATOM 517 N N . HIS A 1 69 ? 25.227 -6.179 -29.765 1.00 94.94 69 HIS A N 1
ATOM 518 C CA . HIS A 1 69 ? 24.171 -5.180 -29.717 1.00 94.94 69 HIS A CA 1
ATOM 519 C C . HIS A 1 69 ? 23.788 -4.912 -28.270 1.00 94.94 69 HIS A C 1
ATOM 521 O O . HIS A 1 69 ? 23.503 -5.836 -27.508 1.00 94.94 69 HIS A O 1
ATOM 527 N N . VAL A 1 70 ? 23.751 -3.638 -27.902 1.00 93.62 70 VAL A N 1
ATOM 528 C CA . VAL A 1 70 ? 23.295 -3.204 -26.587 1.00 93.62 70 VAL A CA 1
ATOM 529 C C . VAL A 1 70 ? 21.950 -2.544 -26.745 1.00 93.62 70 VAL A C 1
ATOM 531 O O . VAL A 1 70 ? 21.800 -1.530 -27.432 1.00 93.62 70 VAL A O 1
ATOM 534 N N . VAL A 1 71 ? 20.973 -3.123 -26.068 1.00 87.25 71 VAL A N 1
ATOM 535 C CA . VAL A 1 71 ? 19.665 -2.511 -25.907 1.00 87.25 71 VAL A CA 1
ATOM 536 C C . VAL A 1 71 ? 19.575 -2.019 -24.473 1.00 87.25 71 VAL A C 1
ATOM 538 O O . VAL A 1 71 ? 19.968 -2.717 -23.534 1.00 87.25 71 VAL A O 1
ATOM 541 N N . LYS A 1 72 ? 19.059 -0.806 -24.281 1.00 80.06 72 LYS A N 1
ATOM 542 C CA . LYS A 1 72 ? 18.639 -0.399 -22.944 1.00 80.06 72 LYS A CA 1
ATOM 543 C C . LYS A 1 72 ? 17.569 -1.399 -22.511 1.00 80.06 72 LYS A C 1
ATOM 545 O O . LYS A 1 72 ? 16.649 -1.702 -23.275 1.00 80.06 72 LYS A O 1
ATOM 550 N N . ARG A 1 73 ? 17.689 -1.945 -21.300 1.00 68.44 73 ARG A N 1
ATOM 551 C CA . ARG A 1 73 ? 16.529 -2.519 -20.623 1.00 68.44 73 ARG A CA 1
ATOM 552 C C . ARG A 1 73 ? 15.430 -1.480 -20.738 1.00 68.44 73 ARG A C 1
ATOM 554 O O . ARG A 1 73 ? 15.680 -0.294 -20.527 1.00 68.44 73 ARG A O 1
ATOM 561 N N . MET A 1 74 ? 14.214 -1.927 -21.017 1.00 55.44 74 MET A N 1
ATOM 562 C CA . MET A 1 74 ? 13.066 -1.179 -20.534 1.00 55.44 74 MET A CA 1
ATOM 563 C C . MET A 1 74 ? 13.173 -1.174 -19.005 1.00 55.44 74 MET A C 1
ATOM 565 O O . MET A 1 74 ? 12.664 -2.065 -18.329 1.00 55.44 74 MET A O 1
ATOM 569 N N . GLN A 1 75 ? 13.943 -0.235 -18.457 1.00 50.25 75 GLN A N 1
ATOM 570 C CA . GLN A 1 75 ? 13.728 0.221 -17.103 1.00 50.25 75 GLN A CA 1
ATOM 571 C C . GLN A 1 75 ? 12.424 1.000 -17.167 1.00 50.25 75 GLN A C 1
ATOM 573 O O . GLN A 1 75 ? 12.337 2.023 -17.839 1.00 50.25 75 GLN A O 1
ATOM 578 N N . GLY A 1 76 ? 11.400 0.468 -16.517 1.00 49.50 76 GLY A N 1
ATOM 579 C CA . GLY A 1 76 ? 10.141 1.167 -16.374 1.00 49.50 76 GLY A CA 1
ATOM 580 C C . GLY A 1 76 ? 9.098 0.781 -17.417 1.00 49.50 76 GLY A C 1
ATOM 581 O O . GLY A 1 76 ? 9.030 1.322 -18.517 1.00 49.50 76 GLY A O 1
ATOM 582 N N . GLY A 1 77 ? 8.151 -0.045 -16.983 1.00 57.62 77 GLY A N 1
ATOM 583 C CA . GLY A 1 77 ? 6.800 0.494 -17.045 1.00 57.62 77 GLY A CA 1
ATOM 584 C C . GLY A 1 77 ? 6.753 1.727 -16.135 1.00 57.62 77 GLY A C 1
ATOM 585 O O . GLY A 1 77 ? 7.487 1.783 -15.147 1.00 57.62 77 GLY A O 1
ATOM 586 N N . SER A 1 78 ? 5.926 2.725 -16.441 1.00 72.00 78 SER A N 1
ATOM 587 C CA . SER A 1 78 ? 5.626 3.764 -15.449 1.00 72.00 78 SER A CA 1
ATOM 588 C C . SER A 1 78 ? 5.282 3.110 -14.094 1.00 72.00 78 SER A C 1
ATOM 590 O O . SER A 1 78 ? 4.831 1.960 -14.080 1.00 72.00 78 SER A O 1
ATOM 592 N N . PRO A 1 79 ? 5.447 3.797 -12.952 1.00 72.88 79 PRO A N 1
ATOM 593 C CA . PRO A 1 79 ? 4.991 3.281 -11.653 1.00 72.88 79 PRO A CA 1
ATOM 594 C C . PRO A 1 79 ? 3.562 2.721 -11.732 1.00 72.88 79 PRO A C 1
ATOM 596 O O . PRO A 1 79 ? 3.267 1.645 -11.223 1.00 72.88 79 PRO A O 1
ATOM 599 N N . ALA A 1 80 ? 2.720 3.390 -12.521 1.00 77.69 80 ALA A N 1
ATOM 600 C CA . ALA A 1 80 ? 1.404 2.937 -12.949 1.00 77.69 80 ALA A CA 1
ATOM 601 C C . ALA A 1 80 ? 1.392 1.565 -13.656 1.00 77.69 80 ALA A C 1
ATOM 603 O O . ALA A 1 80 ? 0.611 0.694 -13.286 1.00 77.69 80 ALA A O 1
ATOM 604 N N . ALA A 1 81 ? 2.233 1.334 -14.666 1.00 80.62 81 ALA A N 1
ATOM 605 C CA . ALA A 1 81 ? 2.313 0.047 -15.359 1.00 80.62 81 ALA A CA 1
ATOM 606 C C . ALA A 1 81 ? 2.847 -1.082 -14.457 1.00 80.62 81 ALA A C 1
ATOM 608 O O . ALA A 1 81 ? 2.393 -2.225 -14.570 1.00 80.62 81 ALA A O 1
ATOM 609 N N . GLU A 1 82 ? 3.771 -0.767 -13.547 1.00 81.50 82 GLU A N 1
ATOM 610 C CA . GLU A 1 82 ? 4.261 -1.719 -12.551 1.00 81.50 82 GLU A CA 1
ATOM 611 C C . GLU A 1 82 ? 3.167 -2.085 -11.541 1.00 81.50 82 GLU A C 1
ATOM 613 O O . GLU A 1 82 ? 2.895 -3.267 -11.324 1.00 81.50 82 GLU A O 1
ATOM 618 N N . LEU A 1 83 ? 2.460 -1.096 -10.994 1.00 85.50 83 LEU A N 1
ATOM 619 C CA . LEU A 1 83 ? 1.319 -1.331 -10.112 1.00 85.50 83 LEU A CA 1
ATOM 620 C C . LEU A 1 83 ? 0.188 -2.068 -10.832 1.00 85.50 83 LEU A C 1
ATOM 622 O O . LEU A 1 83 ? -0.360 -3.012 -10.277 1.00 85.50 83 LEU A O 1
ATOM 626 N N . ALA A 1 84 ? -0.106 -1.759 -12.096 1.00 84.69 84 ALA A N 1
ATOM 627 C CA . ALA A 1 84 ? -1.083 -2.509 -12.888 1.00 84.69 84 ALA A CA 1
ATOM 628 C C . ALA A 1 84 ? -0.675 -3.982 -13.088 1.00 84.69 84 ALA A C 1
ATOM 630 O O . ALA A 1 84 ? -1.523 -4.875 -13.182 1.00 84.69 84 ALA A O 1
ATOM 631 N N . ARG A 1 85 ? 0.628 -4.276 -13.164 1.00 84.25 85 ARG A N 1
ATOM 632 C CA . ARG A 1 85 ? 1.137 -5.655 -13.168 1.00 84.25 85 ARG A CA 1
ATOM 633 C C . ARG A 1 85 ? 0.947 -6.319 -11.802 1.00 84.25 85 ARG A C 1
ATOM 635 O O . ARG A 1 85 ? 0.470 -7.452 -11.756 1.00 84.25 85 ARG A O 1
ATOM 642 N N . GLN A 1 86 ? 1.267 -5.623 -10.712 1.00 87.19 86 GLN A N 1
ATOM 643 C CA . GLN A 1 86 ? 1.073 -6.137 -9.351 1.00 87.19 86 GLN A CA 1
ATOM 644 C C . GLN A 1 86 ? -0.414 -6.355 -9.025 1.00 87.19 86 GLN A C 1
ATOM 646 O O . GLN A 1 86 ? -0.765 -7.389 -8.468 1.00 87.19 86 GLN A O 1
ATOM 651 N N . MET A 1 87 ? -1.306 -5.474 -9.482 1.00 87.56 87 MET A N 1
ATOM 652 C CA . MET A 1 87 ? -2.759 -5.633 -9.376 1.00 87.56 87 MET A CA 1
ATOM 653 C C . MET A 1 87 ? -3.234 -6.918 -10.062 1.00 87.56 87 MET A C 1
ATOM 655 O O . MET A 1 87 ? -3.921 -7.733 -9.454 1.00 87.56 87 MET A O 1
ATOM 659 N N . ARG A 1 88 ? -2.802 -7.167 -11.306 1.00 85.50 88 ARG A N 1
ATOM 660 C CA . ARG A 1 88 ? -3.128 -8.415 -12.022 1.00 85.50 88 ARG A CA 1
ATOM 661 C C . ARG A 1 88 ? -2.640 -9.658 -11.280 1.00 85.50 88 ARG A C 1
ATOM 663 O O . ARG A 1 88 ? -3.331 -10.679 -11.262 1.00 85.50 88 ARG A O 1
ATOM 670 N N . ARG A 1 89 ? -1.467 -9.577 -10.644 1.00 86.12 89 ARG A N 1
ATOM 671 C CA . ARG A 1 89 ? -0.943 -10.660 -9.806 1.00 86.12 89 ARG A CA 1
ATOM 672 C C . ARG A 1 89 ? -1.839 -10.910 -8.594 1.00 86.12 89 ARG A C 1
ATOM 674 O O . ARG A 1 89 ? -2.152 -12.071 -8.348 1.00 86.12 89 ARG A O 1
ATOM 681 N N . GLN A 1 90 ? -2.282 -9.855 -7.908 1.00 86.75 90 GLN A N 1
ATOM 682 C CA . GLN A 1 90 ? -3.202 -9.950 -6.769 1.00 86.75 90 GLN A CA 1
ATOM 683 C C . GLN A 1 90 ? -4.567 -10.515 -7.164 1.00 86.75 90 GLN A C 1
ATOM 685 O O . GLN A 1 90 ? -5.077 -11.397 -6.486 1.00 86.75 90 GLN A O 1
ATOM 690 N N . MET A 1 91 ? -5.119 -10.104 -8.307 1.00 84.94 91 MET A N 1
ATOM 691 C CA . MET A 1 91 ? -6.357 -10.691 -8.837 1.00 84.94 91 MET A CA 1
ATOM 692 C C . MET A 1 91 ? -6.213 -12.191 -9.141 1.00 84.94 91 MET A C 1
ATOM 694 O O . MET A 1 91 ? -7.172 -12.942 -9.000 1.00 84.94 91 MET A O 1
ATOM 698 N N . SER A 1 92 ? -5.015 -12.635 -9.538 1.00 85.81 92 SER A N 1
ATOM 699 C CA . SER A 1 92 ? -4.732 -14.051 -9.817 1.00 85.81 92 SER A CA 1
ATOM 700 C C . SER A 1 92 ? -4.429 -14.868 -8.553 1.00 85.81 92 SER A C 1
ATOM 702 O O . SER A 1 92 ? -4.628 -16.078 -8.544 1.00 85.81 92 SER A O 1
ATOM 704 N N . HIS A 1 93 ? -3.927 -14.219 -7.499 1.00 85.06 93 HIS A N 1
ATOM 705 C CA . HIS A 1 93 ? -3.528 -14.839 -6.234 1.00 85.06 93 HIS A CA 1
ATOM 706 C C . HIS A 1 93 ? -4.044 -13.991 -5.061 1.00 85.06 93 HIS A C 1
ATOM 708 O O . HIS A 1 93 ? -3.253 -13.300 -4.412 1.00 85.06 93 HIS A O 1
ATOM 714 N N . PRO A 1 94 ? -5.364 -13.995 -4.806 1.00 87.69 94 PRO A N 1
ATOM 715 C CA . PRO A 1 94 ? -5.954 -13.159 -3.771 1.00 87.69 94 PRO A CA 1
ATOM 716 C C . PRO A 1 94 ? -5.485 -13.587 -2.378 1.00 87.69 94 PRO A C 1
ATOM 718 O O . PRO A 1 94 ? -5.378 -14.778 -2.076 1.00 87.69 94 PRO A O 1
ATOM 721 N N . ILE A 1 95 ? -5.241 -12.607 -1.508 1.00 88.56 95 ILE A N 1
ATOM 722 C CA . ILE A 1 95 ? -4.942 -12.847 -0.093 1.00 88.56 95 ILE A CA 1
ATOM 723 C C . ILE A 1 95 ? -6.274 -13.069 0.644 1.00 88.56 95 ILE A C 1
ATOM 725 O O . ILE A 1 95 ? -7.152 -12.206 0.568 1.00 88.56 95 ILE A O 1
ATOM 729 N N . PRO A 1 96 ? -6.459 -14.188 1.373 1.00 90.50 96 PRO A N 1
ATOM 730 C CA . PRO A 1 96 ? -7.677 -14.421 2.142 1.00 90.50 96 PRO A CA 1
ATOM 731 C C . PRO A 1 96 ? -7.982 -13.265 3.099 1.00 90.50 96 PRO A C 1
ATOM 733 O O . PRO A 1 96 ? -7.106 -12.803 3.827 1.00 90.50 96 PRO A O 1
ATOM 736 N N . GLY A 1 97 ? -9.233 -12.805 3.099 1.00 91.31 97 GLY A N 1
ATOM 737 C CA . GLY A 1 97 ? -9.656 -11.671 3.923 1.00 91.31 97 GLY A CA 1
ATOM 738 C C . GLY A 1 97 ? -9.297 -10.293 3.359 1.00 91.31 97 GLY A C 1
ATOM 739 O O . GLY A 1 97 ? -9.545 -9.291 4.023 1.00 91.31 97 GLY A O 1
ATOM 740 N N . ILE A 1 98 ? -8.750 -10.219 2.142 1.00 93.88 98 ILE A N 1
ATOM 741 C CA . ILE A 1 98 ? -8.491 -8.964 1.432 1.00 93.88 98 ILE A CA 1
ATOM 742 C C . ILE A 1 98 ? -9.182 -9.002 0.072 1.00 93.88 98 ILE A C 1
ATOM 744 O O . ILE A 1 98 ? -9.052 -9.958 -0.688 1.00 93.88 98 ILE A O 1
ATOM 748 N N . SER A 1 99 ? -9.892 -7.933 -0.262 1.00 92.75 99 SER A N 1
ATOM 749 C CA . SER A 1 99 ? -10.267 -7.608 -1.641 1.00 92.75 99 SER A CA 1
ATOM 750 C C . SER A 1 99 ? -9.628 -6.281 -2.018 1.00 92.75 99 SER A C 1
ATOM 752 O O . SER A 1 99 ? -9.555 -5.383 -1.186 1.00 92.75 99 SER A O 1
ATOM 754 N N . VAL A 1 100 ? -9.133 -6.148 -3.245 1.00 94.12 100 VAL A N 1
ATOM 755 C CA . VAL A 1 100 ? -8.434 -4.938 -3.690 1.00 94.12 100 VAL A CA 1
ATOM 756 C C . VAL A 1 100 ? -8.794 -4.604 -5.130 1.00 94.12 100 VAL A C 1
ATOM 758 O O . VAL A 1 100 ? -8.949 -5.502 -5.957 1.00 94.12 100 VAL A O 1
ATOM 761 N N . GLY A 1 101 ? -8.908 -3.312 -5.424 1.00 90.88 101 GLY A N 1
ATOM 762 C CA . GLY A 1 101 ? -9.106 -2.791 -6.772 1.00 90.88 101 GLY A CA 1
ATOM 763 C C . GLY A 1 101 ? -8.503 -1.393 -6.924 1.00 90.88 101 GLY A C 1
ATOM 764 O O . GLY A 1 101 ? -8.385 -0.670 -5.934 1.00 90.88 101 GLY A O 1
ATOM 765 N N . PRO A 1 102 ? -8.064 -1.009 -8.133 1.00 89.44 102 PRO A N 1
ATOM 766 C CA . PRO A 1 102 ? -7.622 0.354 -8.388 1.00 89.44 102 PRO A CA 1
ATOM 767 C C . PRO A 1 102 ? -8.829 1.300 -8.421 1.00 89.44 102 PRO A C 1
ATOM 769 O O . PRO A 1 102 ? -9.949 0.877 -8.708 1.00 89.44 102 PRO A O 1
ATOM 772 N N . SER A 1 103 ? -8.592 2.581 -8.158 1.00 90.81 103 SER A N 1
ATOM 773 C CA . SER A 1 103 ? -9.531 3.644 -8.504 1.00 90.81 103 SER A CA 1
ATOM 774 C C . SER A 1 103 ? -9.720 3.695 -10.023 1.00 90.81 103 SER A C 1
ATOM 776 O O . SER A 1 103 ? -8.795 3.389 -10.781 1.00 90.81 103 SER A O 1
ATOM 778 N N . GLU A 1 104 ? -10.911 4.090 -10.468 1.00 87.81 104 GLU A N 1
ATOM 779 C CA . GLU A 1 104 ? -11.220 4.265 -11.891 1.00 87.81 104 GLU A CA 1
ATOM 780 C C . GLU A 1 104 ? -10.437 5.438 -12.504 1.00 87.81 104 GLU A C 1
ATOM 782 O O . GLU A 1 104 ? -10.029 5.368 -13.663 1.00 87.81 104 GLU A O 1
ATOM 787 N N . ASP A 1 105 ? -10.166 6.475 -11.704 1.00 88.44 105 ASP A N 1
ATOM 788 C CA . ASP A 1 105 ? -9.538 7.723 -12.157 1.00 88.44 105 ASP A CA 1
ATOM 789 C C . ASP A 1 105 ? -8.010 7.739 -11.989 1.00 88.44 105 ASP A C 1
ATOM 791 O O . ASP A 1 105 ? -7.304 8.452 -12.705 1.00 88.44 105 ASP A O 1
ATOM 795 N N . ASP A 1 106 ? -7.483 6.973 -11.030 1.00 87.81 106 ASP A N 1
ATOM 796 C CA . ASP A 1 106 ? -6.064 6.988 -10.671 1.00 87.81 106 ASP A CA 1
ATOM 797 C C . ASP A 1 106 ? -5.553 5.594 -10.296 1.00 87.81 106 ASP A C 1
ATOM 799 O O . ASP A 1 106 ? -5.809 5.066 -9.216 1.00 87.81 106 ASP A O 1
ATOM 803 N N . VAL A 1 107 ? -4.729 5.023 -11.171 1.00 86.94 107 VAL A N 1
ATOM 804 C CA . VAL A 1 107 ? -4.104 3.705 -10.986 1.00 86.94 107 VAL A CA 1
ATOM 805 C C . VAL A 1 107 ? -3.114 3.637 -9.815 1.00 86.94 107 VAL A C 1
ATOM 807 O O . VAL A 1 107 ? -2.737 2.533 -9.413 1.00 86.94 107 VAL A O 1
ATOM 810 N N . LEU A 1 108 ? -2.676 4.783 -9.276 1.00 91.31 108 LEU A N 1
ATOM 811 C CA . LEU A 1 108 ? -1.857 4.868 -8.062 1.00 91.31 108 LEU A CA 1
ATOM 812 C C . LEU A 1 108 ? -2.701 4.903 -6.781 1.00 91.31 108 LEU A C 1
ATOM 814 O O . LEU A 1 108 ? -2.153 4.757 -5.689 1.00 91.31 108 LEU A O 1
ATOM 818 N N . THR A 1 109 ? -4.019 5.065 -6.895 1.00 94.38 109 THR A N 1
ATOM 819 C CA . THR A 1 109 ? -4.951 5.027 -5.769 1.00 94.38 109 THR A CA 1
ATOM 820 C C . THR A 1 109 ? -5.700 3.704 -5.784 1.00 94.38 109 THR A C 1
ATOM 822 O O . THR A 1 109 ? -6.335 3.353 -6.773 1.00 94.38 109 THR A O 1
ATOM 825 N N . TRP A 1 110 ? -5.606 2.928 -4.709 1.00 95.62 110 TRP A N 1
ATOM 826 C CA . TRP A 1 110 ? -6.240 1.616 -4.594 1.00 95.62 110 TRP A CA 1
ATOM 827 C C . TRP A 1 110 ? -7.220 1.596 -3.426 1.00 95.62 110 TRP A C 1
ATOM 829 O O . TRP A 1 110 ? -6.940 2.144 -2.361 1.00 95.62 110 TRP A O 1
ATOM 839 N N . TYR A 1 111 ? -8.337 0.903 -3.609 1.00 96.75 111 TYR A N 1
ATOM 840 C CA . TYR A 1 111 ? -9.305 0.614 -2.561 1.00 96.75 111 TYR A CA 1
ATOM 841 C C . TYR A 1 111 ? -9.154 -0.834 -2.117 1.00 96.75 111 TYR A C 1
ATOM 843 O O . TYR A 1 111 ? -9.184 -1.764 -2.925 1.00 96.75 111 TYR A O 1
ATOM 851 N N . VAL A 1 112 ? -8.961 -1.012 -0.818 1.00 96.56 112 VAL A N 1
ATOM 852 C CA . VAL A 1 112 ? -8.739 -2.295 -0.165 1.00 96.56 112 VAL A CA 1
ATOM 853 C C . VAL A 1 112 ? -9.862 -2.521 0.832 1.00 96.56 112 VAL A C 1
ATOM 855 O O . VAL A 1 112 ? -10.102 -1.683 1.691 1.00 96.56 112 VAL A O 1
ATOM 858 N N . LYS A 1 113 ? -10.519 -3.672 0.758 1.00 96.31 113 LYS A N 1
ATOM 859 C CA . LYS A 1 113 ? -11.526 -4.111 1.718 1.00 96.31 113 LYS A CA 1
ATOM 860 C C . LYS A 1 113 ? -10.959 -5.251 2.554 1.00 96.31 113 LYS A C 1
ATOM 862 O O . LYS A 1 113 ? -10.583 -6.291 2.013 1.00 96.31 113 LYS A O 1
ATOM 867 N N . LEU A 1 114 ? -10.874 -5.042 3.864 1.00 96.56 114 LEU A N 1
ATOM 868 C CA . LEU A 1 114 ? -10.240 -5.947 4.823 1.00 96.56 114 LEU A CA 1
ATOM 869 C C . LEU A 1 114 ? -11.294 -6.627 5.691 1.00 96.56 114 LEU A C 1
ATOM 871 O O . LEU A 1 114 ? -12.124 -5.948 6.294 1.00 96.56 114 LEU A O 1
ATOM 875 N N . SER A 1 115 ? -11.242 -7.949 5.812 1.00 96.94 115 SER A N 1
ATOM 876 C CA . SER A 1 115 ? -12.043 -8.671 6.798 1.00 96.94 115 SER A CA 1
ATOM 877 C C . SER A 1 115 ? -11.418 -8.522 8.180 1.00 96.94 115 SER A C 1
ATOM 879 O O . SER A 1 115 ? -10.221 -8.771 8.351 1.00 96.94 115 SER A O 1
ATOM 881 N N . GLY A 1 116 ? -12.227 -8.194 9.180 1.00 97.06 116 GLY A N 1
ATOM 882 C CA . GLY A 1 116 ? -11.800 -8.193 10.569 1.00 97.06 116 GLY A CA 1
ATOM 883 C C . GLY A 1 116 ? -11.351 -9.590 11.022 1.00 97.06 116 GLY A C 1
ATOM 884 O O . GLY A 1 116 ? -12.150 -10.529 10.937 1.00 97.06 116 GLY A O 1
ATOM 885 N N . PRO A 1 117 ? -10.108 -9.763 11.513 1.00 96.38 117 PRO A N 1
ATOM 886 C CA . PRO A 1 117 ? -9.592 -11.079 11.879 1.00 96.38 117 PRO A CA 1
ATOM 887 C C . PRO A 1 117 ? -10.374 -11.733 13.026 1.00 96.38 117 PRO A C 1
ATOM 889 O O . PRO A 1 117 ? -10.800 -11.064 13.974 1.00 96.38 117 PRO A O 1
ATOM 892 N N . ALA A 1 118 ? -10.519 -13.058 12.977 1.00 94.94 118 ALA A N 1
ATOM 893 C CA . ALA A 1 118 ? -11.160 -13.826 14.042 1.00 94.94 118 ALA A CA 1
ATOM 894 C C . ALA A 1 118 ? -10.425 -13.653 15.385 1.00 94.94 118 ALA A C 1
ATOM 896 O O . ALA A 1 118 ? -9.204 -13.524 15.434 1.00 94.94 118 ALA A O 1
ATOM 897 N N . GLY A 1 119 ? -11.176 -13.643 16.490 1.00 94.81 119 GLY A N 1
ATOM 898 C CA . GLY A 1 119 ? -10.618 -13.447 17.837 1.00 94.81 119 GLY A CA 1
ATOM 899 C C . GLY A 1 119 ? -10.252 -11.995 18.181 1.00 94.81 119 GLY A C 1
ATOM 900 O O . GLY A 1 119 ? -9.838 -11.719 19.308 1.00 94.81 119 GLY A O 1
ATOM 901 N N . THR A 1 120 ? -10.446 -11.057 17.251 1.00 97.12 120 THR A N 1
ATOM 902 C CA . THR A 1 120 ? -10.317 -9.611 17.486 1.00 97.12 120 THR A CA 1
ATOM 903 C C . THR A 1 120 ? -11.699 -8.975 17.686 1.00 97.12 120 THR A C 1
ATOM 905 O O . THR A 1 120 ? -12.700 -9.540 17.235 1.00 97.12 120 THR A O 1
ATOM 908 N N . PRO A 1 121 ? -11.802 -7.782 18.306 1.00 97.88 121 PRO A N 1
ATOM 909 C CA . PRO A 1 121 ? -13.071 -7.049 18.359 1.00 97.88 121 PRO A CA 1
ATOM 910 C C . PRO A 1 121 ? -13.584 -6.604 16.976 1.00 97.88 121 PRO A C 1
ATOM 912 O O . PRO A 1 121 ? -14.715 -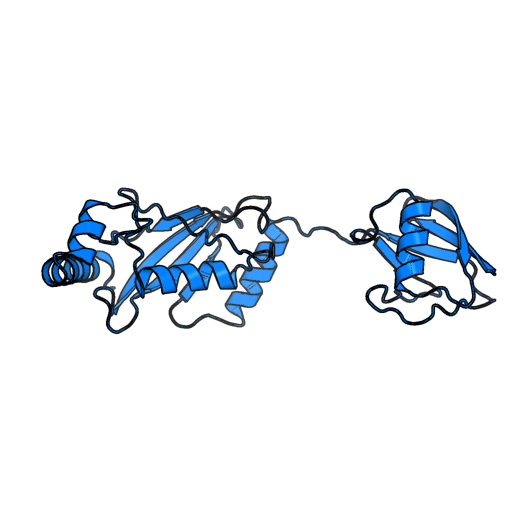6.140 16.880 1.00 97.88 121 PRO A O 1
ATOM 915 N N . TYR A 1 122 ? -12.772 -6.752 15.925 1.00 98.06 122 TYR A N 1
ATOM 916 C CA . TYR A 1 122 ? -13.105 -6.420 14.540 1.00 98.06 122 TYR A CA 1
ATOM 917 C C . TYR A 1 122 ? -13.768 -7.585 13.789 1.00 98.06 122 TYR A C 1
ATOM 919 O O . TYR A 1 122 ? -14.280 -7.392 12.689 1.00 98.06 122 TYR A O 1
ATOM 927 N N . SER A 1 123 ? -13.755 -8.792 14.368 1.00 97.31 123 SER A N 1
ATOM 928 C CA . SER A 1 123 ? -14.256 -10.024 13.751 1.00 97.31 123 SER A CA 1
ATOM 929 C C . SER A 1 123 ? -15.666 -9.867 13.175 1.00 97.31 123 SER A C 1
ATOM 931 O O . SER A 1 123 ? -16.576 -9.398 13.856 1.00 97.31 123 SER A O 1
ATOM 933 N N . GLY A 1 124 ? -15.851 -10.324 11.934 1.00 95.88 124 GLY A N 1
ATOM 934 C CA . GLY A 1 124 ? -17.126 -10.261 11.209 1.00 95.88 124 GLY A CA 1
ATOM 935 C C . GLY A 1 124 ? -17.380 -8.943 10.469 1.00 95.88 124 GLY A C 1
ATOM 936 O O . GLY A 1 124 ? -18.220 -8.924 9.573 1.00 95.88 124 GLY A O 1
ATOM 937 N N . GLY A 1 125 ? -16.639 -7.877 10.784 1.00 97.56 125 GLY A N 1
ATOM 938 C CA . GLY A 1 125 ? -16.697 -6.615 10.050 1.00 97.56 125 GLY A CA 1
ATOM 939 C C . GLY A 1 125 ? -15.834 -6.607 8.786 1.00 97.56 125 GLY A C 1
ATOM 940 O O . GLY A 1 125 ? -14.868 -7.364 8.666 1.00 97.56 125 GLY A O 1
ATOM 941 N N . TRP A 1 126 ? -16.156 -5.701 7.868 1.00 97.62 126 TRP A N 1
ATOM 942 C CA . TRP A 1 126 ? -15.368 -5.353 6.693 1.00 97.62 126 TRP A CA 1
ATOM 943 C C . TRP A 1 126 ? -14.990 -3.874 6.721 1.00 97.62 126 TRP A C 1
ATOM 945 O O . TRP A 1 126 ? -15.841 -3.015 6.939 1.00 97.62 126 TRP A O 1
ATOM 955 N N . PHE A 1 127 ? -13.716 -3.582 6.475 1.00 98.19 127 PHE A N 1
ATOM 956 C CA . PHE A 1 127 ? -13.162 -2.237 6.574 1.00 98.19 127 PHE A CA 1
ATOM 957 C C . PHE A 1 127 ? -12.575 -1.806 5.237 1.00 98.19 127 PHE A C 1
ATOM 959 O O . PHE A 1 127 ? -11.650 -2.445 4.732 1.00 98.19 127 PHE A O 1
ATOM 966 N N . ASP A 1 128 ? -13.100 -0.718 4.689 1.00 97.88 128 ASP A N 1
ATOM 967 C CA . ASP A 1 128 ? -12.598 -0.099 3.472 1.00 97.88 128 ASP A CA 1
ATOM 968 C C . ASP A 1 128 ? -11.420 0.824 3.810 1.00 97.88 128 ASP A C 1
ATOM 970 O O . ASP A 1 128 ? -11.477 1.640 4.736 1.00 97.88 128 ASP A O 1
ATOM 974 N N . VAL A 1 129 ? -10.339 0.686 3.051 1.00 97.94 129 VAL A N 1
ATOM 975 C CA . VAL A 1 129 ? -9.078 1.411 3.194 1.00 97.94 129 VAL A CA 1
ATOM 976 C C . VAL A 1 129 ? -8.664 1.941 1.828 1.00 97.94 129 VAL A C 1
ATOM 978 O O . VAL A 1 129 ? -8.607 1.206 0.847 1.00 97.94 129 VAL A O 1
ATOM 981 N N . GLU A 1 130 ? -8.344 3.224 1.768 1.00 97.50 130 GLU A N 1
ATOM 982 C CA . GLU A 1 130 ? -7.717 3.862 0.617 1.00 97.50 130 GLU A CA 1
ATOM 983 C C . GLU A 1 130 ? -6.195 3.792 0.772 1.00 97.50 130 GLU A C 1
ATOM 985 O O . GLU A 1 130 ? -5.655 4.176 1.813 1.00 97.50 130 GLU A O 1
ATOM 990 N N . LEU A 1 131 ? -5.503 3.326 -0.266 1.00 96.44 131 LEU A N 1
ATOM 991 C CA . LEU A 1 131 ? -4.050 3.363 -0.397 1.00 96.44 131 LEU A CA 1
ATOM 992 C C . LEU A 1 131 ? -3.658 4.301 -1.531 1.00 96.44 131 LEU A C 1
ATOM 994 O O . LEU A 1 131 ? -4.202 4.200 -2.626 1.00 96.44 131 LEU A O 1
ATOM 998 N N . LYS A 1 132 ? -2.669 5.164 -1.295 1.00 94.62 132 LYS A N 1
ATOM 999 C CA . LYS A 1 132 ? -2.086 6.027 -2.330 1.00 94.62 132 LYS A CA 1
ATOM 1000 C C . LYS A 1 132 ? -0.606 5.731 -2.474 1.00 94.62 132 LYS A C 1
ATOM 1002 O O . LYS A 1 132 ? 0.182 6.013 -1.565 1.00 94.62 132 LYS A O 1
ATOM 1007 N N . PHE A 1 133 ? -0.249 5.146 -3.609 1.00 92.38 133 PHE A N 1
ATOM 1008 C CA . PHE A 1 133 ? 1.119 4.798 -3.953 1.00 92.38 133 PHE A CA 1
ATOM 1009 C C . PHE A 1 133 ? 1.863 6.023 -4.495 1.00 92.38 133 PHE A C 1
ATOM 1011 O O . PHE A 1 133 ? 1.357 6.701 -5.391 1.00 92.38 133 PHE A O 1
ATOM 1018 N N . PRO A 1 134 ? 3.070 6.324 -3.991 1.00 89.31 134 PRO A N 1
ATOM 1019 C CA . PRO A 1 134 ? 3.881 7.386 -4.561 1.00 89.31 134 PRO A CA 1
ATOM 1020 C C . PRO A 1 134 ? 4.484 6.947 -5.901 1.00 89.31 134 PRO A C 1
ATOM 1022 O O . PRO A 1 134 ? 4.642 5.758 -6.185 1.00 89.31 134 PRO A O 1
ATOM 1025 N N . SER A 1 135 ? 4.874 7.917 -6.728 1.00 85.12 135 SER A N 1
ATOM 1026 C CA . SER A 1 135 ? 5.481 7.655 -8.039 1.00 85.12 135 SER A CA 1
ATOM 1027 C C . SER A 1 135 ? 6.845 6.963 -7.959 1.00 85.12 135 SER A C 1
ATOM 1029 O O . SER A 1 135 ? 7.329 6.455 -8.959 1.00 85.12 135 SER A O 1
ATOM 1031 N N . ASP A 1 136 ? 7.501 6.964 -6.803 1.00 81.25 136 ASP A N 1
ATOM 1032 C CA . ASP A 1 136 ? 8.775 6.284 -6.583 1.00 81.25 136 ASP A CA 1
ATOM 1033 C C . ASP A 1 136 ? 8.614 4.961 -5.816 1.00 81.25 136 ASP A C 1
ATOM 1035 O O . ASP A 1 136 ? 9.617 4.354 -5.445 1.00 81.25 136 ASP A O 1
ATOM 1039 N N . PHE A 1 137 ? 7.386 4.470 -5.595 1.00 82.62 137 PHE A N 1
ATOM 1040 C CA . PHE A 1 137 ? 7.168 3.128 -5.048 1.00 82.62 137 PHE A CA 1
ATOM 1041 C C . PHE A 1 137 ? 7.935 2.080 -5.884 1.00 82.62 137 PHE A C 1
ATOM 1043 O O . PHE A 1 137 ? 7.882 2.132 -7.117 1.00 82.62 137 PHE A O 1
ATOM 1050 N N . PRO A 1 138 ? 8.646 1.115 -5.265 1.00 78.56 138 PRO A N 1
ATOM 1051 C CA . PRO A 1 138 ? 8.651 0.744 -3.843 1.00 78.56 138 PRO A CA 1
ATOM 1052 C C . PRO A 1 138 ? 9.700 1.450 -2.966 1.00 78.56 138 PRO A C 1
ATOM 1054 O O . PRO A 1 138 ? 9.913 1.026 -1.833 1.00 78.56 138 PRO A O 1
ATOM 1057 N N . ARG A 1 139 ? 10.376 2.498 -3.459 1.00 78.06 139 ARG A N 1
ATOM 1058 C CA . ARG A 1 139 ? 11.351 3.267 -2.665 1.00 78.06 139 ARG A CA 1
ATOM 1059 C C . ARG A 1 139 ? 10.677 3.976 -1.491 1.00 78.06 139 ARG A C 1
ATOM 1061 O O . ARG A 1 139 ? 11.179 3.901 -0.375 1.00 78.06 139 ARG A O 1
ATOM 1068 N N . SER A 1 140 ? 9.555 4.641 -1.752 1.00 82.81 140 SER A N 1
ATOM 1069 C CA . SER A 1 140 ? 8.711 5.238 -0.718 1.00 82.81 140 SER A CA 1
ATOM 1070 C C . SER A 1 140 ? 7.458 4.394 -0.516 1.00 82.81 140 SER A C 1
ATOM 1072 O O . SER A 1 140 ? 6.883 3.874 -1.473 1.00 82.81 140 SER A O 1
ATOM 1074 N N . MET A 1 141 ? 7.031 4.252 0.738 1.00 86.62 141 MET A N 1
ATOM 1075 C CA . MET A 1 141 ? 5.839 3.481 1.093 1.00 86.62 141 MET A CA 1
ATOM 1076 C C . MET A 1 141 ? 4.552 4.231 0.719 1.00 86.62 141 MET A C 1
ATOM 1078 O O . MET A 1 141 ? 4.533 5.464 0.749 1.00 86.62 141 MET A O 1
ATOM 1082 N N . PRO A 1 142 ? 3.457 3.515 0.403 1.00 92.12 142 PRO A N 1
ATOM 1083 C CA . PRO A 1 142 ? 2.159 4.142 0.217 1.00 92.12 142 PRO A CA 1
ATOM 1084 C C . PRO A 1 142 ? 1.664 4.785 1.512 1.00 92.12 142 PRO A C 1
ATOM 1086 O O . PRO A 1 142 ? 1.960 4.327 2.619 1.00 92.12 142 PRO A O 1
ATOM 1089 N N . THR A 1 143 ? 0.849 5.824 1.356 1.00 93.38 143 THR A N 1
ATOM 1090 C CA . THR A 1 143 ? 0.020 6.332 2.456 1.00 93.38 143 THR A CA 1
ATOM 1091 C C . THR A 1 143 ? -1.293 5.563 2.494 1.00 93.38 143 THR A C 1
ATOM 1093 O O . THR A 1 143 ? -1.762 5.081 1.461 1.00 93.38 143 THR A O 1
ATOM 1096 N N . GLY A 1 144 ? -1.878 5.425 3.685 1.00 95.88 144 GLY A N 1
ATOM 1097 C CA . GLY A 1 144 ? -3.143 4.724 3.864 1.00 95.88 144 GLY A CA 1
ATOM 1098 C C . GLY A 1 144 ? -4.130 5.499 4.719 1.00 95.88 144 GLY A C 1
ATOM 1099 O O . GLY A 1 144 ? -3.740 6.262 5.611 1.00 95.88 144 GLY A O 1
ATOM 1100 N N . ARG A 1 145 ? -5.418 5.259 4.472 1.00 97.56 145 ARG A N 1
ATOM 1101 C CA . ARG A 1 145 ? -6.516 5.829 5.247 1.00 97.56 145 ARG A CA 1
ATOM 1102 C C . ARG A 1 145 ? -7.692 4.862 5.332 1.00 97.56 145 ARG A C 1
ATOM 1104 O O . ARG A 1 145 ? -8.227 4.455 4.307 1.00 97.56 145 ARG A O 1
ATOM 1111 N N . PHE A 1 146 ? -8.124 4.528 6.543 1.00 98.25 146 PHE A N 1
ATOM 1112 C CA . PHE A 1 146 ? -9.400 3.860 6.775 1.00 98.25 146 PHE A CA 1
ATOM 1113 C C . PHE A 1 146 ? -10.545 4.797 6.385 1.00 98.25 146 PHE A C 1
ATOM 1115 O O . PHE A 1 146 ? -10.646 5.917 6.886 1.00 98.25 146 PHE A O 1
ATOM 1122 N N . LEU A 1 147 ? -11.396 4.328 5.479 1.00 98.00 147 LEU A N 1
ATOM 1123 C CA . LEU A 1 147 ? -12.639 4.989 5.092 1.00 98.00 147 LEU A CA 1
ATOM 1124 C C . LEU A 1 147 ? -13.778 4.570 6.022 1.00 98.00 147 LEU A C 1
ATOM 1126 O O . LEU A 1 147 ? -14.622 5.388 6.379 1.00 98.00 147 LEU A O 1
ATOM 1130 N N . THR A 1 148 ? -13.773 3.308 6.455 1.00 98.19 148 THR A N 1
ATOM 1131 C CA . THR A 1 148 ? -14.692 2.811 7.481 1.00 98.19 148 THR A CA 1
ATOM 1132 C C . THR A 1 148 ? -14.254 3.308 8.863 1.00 98.19 148 THR A C 1
ATOM 1134 O O . THR A 1 148 ? -13.127 3.014 9.278 1.00 98.19 148 THR A O 1
ATOM 1137 N N . PRO A 1 149 ? -15.117 4.014 9.620 1.00 97.69 149 PRO A N 1
ATOM 1138 C CA . PRO A 1 149 ? -14.804 4.422 10.986 1.00 97.69 149 PRO A CA 1
ATOM 1139 C C . PRO A 1 149 ? -14.433 3.232 11.879 1.00 97.69 149 PRO A C 1
ATOM 1141 O O . PRO A 1 149 ? -15.143 2.228 11.932 1.00 97.69 149 PRO A O 1
ATOM 1144 N N . ILE A 1 150 ? -13.330 3.357 12.620 1.00 98.19 150 ILE A N 1
ATOM 1145 C CA . ILE A 1 150 ? -12.782 2.274 13.442 1.00 98.19 150 ILE A CA 1
ATOM 1146 C C . ILE A 1 150 ? -12.170 2.815 14.739 1.00 98.19 150 ILE A C 1
ATOM 1148 O O . ILE A 1 150 ? -11.525 3.862 14.761 1.00 98.19 150 ILE A O 1
ATOM 1152 N N . TRP A 1 151 ? -12.344 2.081 15.842 1.00 98.06 151 TRP A N 1
ATOM 1153 C CA . TRP A 1 151 ? -11.605 2.331 17.082 1.00 98.06 151 TRP A CA 1
ATOM 1154 C C . TRP A 1 151 ? -10.352 1.458 17.120 1.00 98.06 151 TRP A C 1
ATOM 1156 O O . TRP A 1 151 ? -10.430 0.252 17.371 1.00 98.06 151 TRP A O 1
ATOM 1166 N N . HIS A 1 152 ? -9.198 2.055 16.821 1.00 98.00 152 HIS A N 1
ATOM 1167 C CA . HIS A 1 152 ? -7.930 1.340 16.699 1.00 98.00 152 HIS A CA 1
ATOM 1168 C C . HIS A 1 152 ? -6.738 2.214 17.147 1.00 98.00 152 HIS A C 1
ATOM 1170 O O . HIS A 1 152 ? -6.697 3.390 16.781 1.00 98.00 152 HIS A O 1
ATOM 1176 N N . PRO A 1 153 ? -5.741 1.682 17.890 1.00 97.38 153 PRO A N 1
ATOM 1177 C CA . PRO A 1 153 ? -4.585 2.458 18.360 1.00 97.38 153 PRO A CA 1
ATOM 1178 C C . PRO A 1 153 ? -3.778 3.123 17.236 1.00 97.38 153 PRO A C 1
ATOM 1180 O O . PRO A 1 153 ? -3.368 4.274 17.354 1.00 97.38 153 PRO A O 1
ATOM 1183 N N . ASN A 1 154 ? -3.566 2.417 16.125 1.00 96.75 154 ASN A N 1
ATOM 1184 C CA . ASN A 1 154 ? -2.755 2.889 14.994 1.00 96.75 154 ASN A CA 1
ATOM 1185 C C . ASN A 1 154 ? -3.536 3.634 13.902 1.00 96.75 154 ASN A C 1
ATOM 1187 O O . ASN A 1 154 ? -2.980 3.859 12.834 1.00 96.75 154 ASN A O 1
ATOM 1191 N N . VAL A 1 155 ? -4.801 3.992 14.143 1.00 97.50 155 VAL A N 1
ATOM 1192 C CA . VAL A 1 155 ? -5.622 4.749 13.185 1.00 97.50 155 VAL A CA 1
ATOM 1193 C C . VAL A 1 155 ? -5.880 6.142 13.752 1.00 97.50 155 VAL A C 1
ATOM 1195 O O . VAL A 1 155 ? -6.370 6.272 14.873 1.00 97.50 155 VAL A O 1
ATOM 1198 N N . GLY A 1 156 ? -5.507 7.182 13.005 1.00 96.25 156 GLY A N 1
ATOM 1199 C CA . GLY A 1 156 ? -5.725 8.581 13.376 1.00 96.25 156 GLY A CA 1
ATOM 1200 C C . GLY A 1 156 ? -7.201 8.994 13.336 1.00 96.25 156 GLY A C 1
ATOM 1201 O O . GLY A 1 156 ? -8.057 8.241 12.879 1.00 96.25 156 GLY A O 1
ATOM 1202 N N . SER A 1 157 ? -7.510 10.215 13.787 1.00 92.00 157 SER A N 1
ATOM 1203 C CA . SER A 1 157 ? -8.893 10.728 13.836 1.00 92.00 157 SER A CA 1
ATOM 1204 C C . SER A 1 157 ? -9.581 10.754 12.467 1.00 92.00 157 SER A C 1
ATOM 1206 O O . SER A 1 157 ? -10.760 10.442 12.378 1.00 92.00 157 SER A O 1
ATOM 1208 N N . GLU A 1 158 ? -8.822 11.046 11.409 1.00 94.38 158 GLU A N 1
ATOM 1209 C CA . GLU A 1 158 ? -9.291 11.071 10.015 1.00 94.38 158 GLU A CA 1
ATOM 1210 C C . GLU A 1 158 ? -9.065 9.735 9.283 1.00 94.38 158 GLU A C 1
ATOM 1212 O O . GLU A 1 158 ? -9.028 9.681 8.053 1.00 94.38 158 GLU A O 1
ATOM 1217 N N . GLY A 1 159 ? -8.821 8.652 10.026 1.00 96.62 159 GLY A N 1
ATOM 1218 C CA . GLY A 1 159 ? -8.570 7.325 9.466 1.00 96.62 159 GLY A CA 1
ATOM 1219 C C . GLY A 1 159 ? -7.133 7.085 8.992 1.00 96.62 159 GLY A C 1
ATOM 1220 O O . GLY A 1 159 ? -6.836 5.992 8.518 1.00 96.62 159 GLY A O 1
ATOM 1221 N N . SER A 1 160 ? -6.228 8.062 9.095 1.00 96.44 160 SER A N 1
ATOM 1222 C CA . SER A 1 160 ? -4.843 7.924 8.622 1.00 96.44 160 SER A CA 1
ATOM 1223 C C . SER A 1 160 ? -4.094 6.781 9.315 1.00 96.44 160 SER A C 1
ATOM 1225 O O . SER A 1 160 ? -4.283 6.535 10.508 1.00 96.44 160 SER A O 1
ATOM 1227 N N . ILE A 1 161 ? -3.227 6.094 8.567 1.00 94.56 161 ILE A N 1
ATOM 1228 C CA . ILE A 1 161 ? -2.374 5.010 9.074 1.00 94.56 161 ILE A CA 1
ATOM 1229 C C . ILE A 1 161 ? -0.937 5.136 8.572 1.00 94.56 161 ILE A C 1
ATOM 1231 O O . ILE A 1 161 ? -0.681 5.601 7.461 1.00 94.56 161 ILE A O 1
ATOM 1235 N N . CYS A 1 162 ? 0.001 4.653 9.384 1.00 88.62 162 CYS A N 1
ATOM 1236 C CA . CYS A 1 162 ? 1.400 4.487 9.002 1.00 88.62 162 CYS A CA 1
ATOM 1237 C C . CYS A 1 162 ? 1.639 3.025 8.598 1.00 88.62 162 CYS A C 1
ATOM 1239 O O . CYS A 1 162 ? 1.566 2.141 9.445 1.00 88.62 162 CYS A O 1
ATOM 1241 N N . ILE A 1 163 ? 1.920 2.766 7.315 1.00 81.50 163 ILE A N 1
ATOM 1242 C CA . ILE A 1 163 ? 2.117 1.398 6.784 1.00 81.50 163 ILE A CA 1
ATOM 1243 C C . ILE A 1 163 ? 3.593 0.952 6.854 1.00 81.50 163 ILE A C 1
ATOM 1245 O O . ILE A 1 163 ? 3.921 -0.211 6.628 1.00 81.50 163 ILE A O 1
ATOM 1249 N N . GLY A 1 164 ? 4.508 1.866 7.181 1.00 68.81 164 GLY A N 1
ATOM 1250 C CA . GLY A 1 164 ? 5.934 1.569 7.259 1.00 68.81 164 GLY A CA 1
ATOM 1251 C C . GLY A 1 164 ? 6.274 0.645 8.428 1.00 68.81 164 GLY A C 1
ATOM 1252 O O . GLY A 1 164 ? 6.243 1.071 9.579 1.00 68.81 164 GLY A O 1
ATOM 1253 N N . GLN A 1 165 ? 6.674 -0.589 8.126 1.00 54.25 165 GLN A N 1
ATOM 1254 C CA . GLN A 1 165 ? 7.788 -1.186 8.853 1.00 54.25 165 GLN A CA 1
ATOM 1255 C C . GLN A 1 165 ? 9.066 -0.775 8.128 1.00 54.25 165 GLN A C 1
ATOM 1257 O O . GLN A 1 165 ? 9.183 -0.986 6.919 1.00 54.25 165 GLN A O 1
ATOM 1262 N N . GLU A 1 166 ? 10.008 -0.170 8.847 1.00 49.81 166 GLU A N 1
ATOM 1263 C CA . GLU A 1 166 ? 11.388 -0.104 8.374 1.00 49.81 166 GLU A CA 1
ATOM 1264 C C . GLU A 1 166 ? 11.863 -1.551 8.208 1.00 49.81 166 GLU A C 1
ATOM 1266 O O . GLU A 1 166 ? 11.863 -2.330 9.159 1.00 49.81 166 GLU A O 1
ATOM 1271 N N . ARG A 1 167 ? 12.166 -1.955 6.971 1.00 51.06 167 ARG A N 1
ATOM 1272 C CA . ARG A 1 167 ? 12.829 -3.233 6.730 1.00 51.06 167 ARG A CA 1
ATOM 1273 C C . ARG A 1 167 ? 14.322 -3.008 6.907 1.00 51.06 167 ARG A C 1
ATOM 1275 O O . ARG A 1 167 ? 14.918 -2.259 6.137 1.00 51.06 167 ARG A O 1
ATOM 1282 N N . ASP A 1 168 ? 14.922 -3.706 7.862 1.00 47.47 168 ASP A N 1
ATOM 1283 C CA . ASP A 1 168 ? 16.371 -3.659 8.100 1.00 47.47 168 ASP A CA 1
ATOM 1284 C C . ASP A 1 168 ? 17.196 -4.204 6.913 1.00 47.47 168 ASP A C 1
ATOM 1286 O O . ASP A 1 168 ? 18.396 -3.956 6.822 1.00 47.47 168 ASP A O 1
ATOM 1290 N N . ASP A 1 169 ? 16.572 -4.937 5.979 1.00 51.38 169 ASP A N 1
ATOM 1291 C CA . ASP A 1 169 ? 17.252 -5.597 4.856 1.00 51.38 169 ASP A CA 1
ATOM 1292 C C . ASP A 1 169 ? 17.465 -4.709 3.615 1.00 51.38 169 ASP A C 1
ATOM 1294 O O . ASP A 1 169 ? 18.074 -5.158 2.642 1.00 51.38 169 ASP A O 1
ATOM 1298 N N . GLY A 1 170 ? 16.964 -3.466 3.616 1.00 47.06 170 GLY A N 1
ATOM 1299 C CA . GLY A 1 170 ? 17.047 -2.562 2.461 1.00 47.06 170 GLY A CA 1
ATOM 1300 C C . GLY A 1 170 ? 16.309 -3.068 1.210 1.00 47.06 170 GLY A C 1
ATOM 1301 O O . GLY A 1 170 ? 16.491 -2.521 0.120 1.00 47.06 170 GLY A O 1
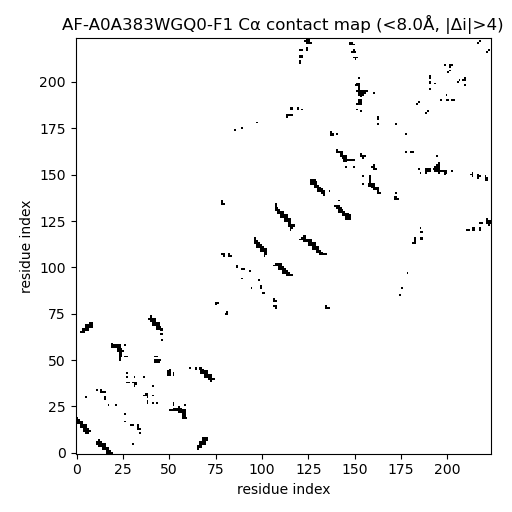ATOM 1302 N N . GLY A 1 171 ? 15.490 -4.117 1.342 1.00 49.69 171 GLY A N 1
ATOM 1303 C CA . GLY A 1 171 ? 14.721 -4.705 0.257 1.00 49.69 171 GLY A CA 1
ATOM 1304 C C . GLY A 1 171 ? 13.474 -3.887 -0.070 1.00 49.69 171 GLY A C 1
ATOM 1305 O O . GLY A 1 171 ? 12.739 -3.454 0.817 1.00 49.69 171 GLY A O 1
ATOM 1306 N N . ALA A 1 172 ? 13.197 -3.711 -1.363 1.00 56.47 172 ALA A N 1
ATOM 1307 C CA . ALA A 1 172 ? 11.950 -3.121 -1.839 1.00 56.47 172 ALA A CA 1
ATOM 1308 C C . ALA A 1 172 ? 10.727 -3.870 -1.271 1.00 56.47 172 ALA A C 1
ATOM 1310 O O . ALA A 1 172 ? 10.620 -5.093 -1.391 1.00 56.47 172 ALA A O 1
ATOM 1311 N N . CYS A 1 173 ? 9.787 -3.137 -0.672 1.00 66.12 173 CYS A N 1
ATOM 1312 C CA . CYS A 1 173 ? 8.542 -3.702 -0.159 1.00 66.12 173 CYS A CA 1
ATOM 1313 C C . CYS A 1 173 ? 7.589 -4.007 -1.326 1.00 66.12 173 CYS A C 1
ATOM 1315 O O . CYS A 1 173 ? 7.246 -3.116 -2.100 1.00 66.12 173 CYS A O 1
ATOM 1317 N N . ALA A 1 1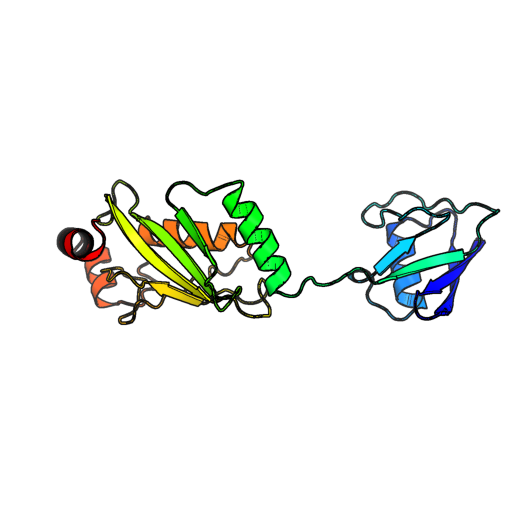74 ? 7.170 -5.265 -1.475 1.00 79.69 174 ALA A N 1
ATOM 1318 C CA . ALA A 1 174 ? 6.180 -5.645 -2.481 1.00 79.69 174 ALA A CA 1
ATOM 1319 C C . ALA A 1 174 ? 4.764 -5.231 -2.037 1.00 79.69 174 ALA A C 1
ATOM 1321 O O . ALA A 1 174 ? 4.495 -5.143 -0.837 1.00 79.69 174 ALA A O 1
ATOM 1322 N N . VAL A 1 175 ? 3.835 -5.022 -2.977 1.00 87.81 175 VAL A N 1
ATOM 1323 C CA . VAL A 1 175 ? 2.423 -4.721 -2.657 1.00 87.81 175 VAL A CA 1
ATOM 1324 C C . VAL A 1 175 ? 1.815 -5.777 -1.727 1.00 87.81 175 VAL A C 1
ATOM 1326 O O . VAL A 1 175 ? 1.061 -5.437 -0.821 1.00 87.81 175 VAL A O 1
ATOM 1329 N N . GLU A 1 176 ? 2.190 -7.047 -1.879 1.00 86.00 176 GLU A N 1
ATOM 1330 C CA . GLU A 1 176 ? 1.771 -8.134 -0.988 1.00 86.00 176 GLU A CA 1
ATOM 1331 C C . GLU A 1 176 ? 2.123 -7.857 0.480 1.00 86.00 176 GLU A C 1
ATOM 1333 O O . GLU A 1 176 ? 1.321 -8.119 1.375 1.00 86.00 176 GLU A O 1
ATOM 1338 N N . CYS A 1 177 ? 3.313 -7.305 0.733 1.00 85.19 177 CYS A N 1
ATOM 1339 C CA . CYS A 1 177 ? 3.764 -6.960 2.076 1.00 85.19 177 CYS A CA 1
ATOM 1340 C C . CYS A 1 177 ? 2.952 -5.793 2.652 1.00 85.19 177 CYS A C 1
ATOM 1342 O O . CYS A 1 177 ? 2.594 -5.834 3.826 1.00 85.19 177 CYS A O 1
ATOM 1344 N N . VAL A 1 178 ? 2.614 -4.792 1.828 1.00 90.44 178 VAL A N 1
ATOM 1345 C CA . VAL A 1 178 ? 1.738 -3.670 2.214 1.00 90.44 178 VAL A CA 1
ATOM 1346 C C . VAL A 1 178 ? 0.364 -4.196 2.639 1.00 90.44 178 VAL A C 1
ATOM 1348 O O . VAL A 1 178 ? -0.115 -3.867 3.721 1.00 90.44 178 VAL A O 1
ATOM 1351 N N . LEU A 1 179 ? -0.256 -5.049 1.819 1.00 91.94 179 LEU A N 1
ATOM 1352 C CA . LEU A 1 179 ? -1.583 -5.608 2.093 1.00 91.94 179 LEU A CA 1
ATOM 1353 C C . LEU A 1 179 ? -1.582 -6.512 3.336 1.00 91.94 179 LEU A C 1
ATOM 1355 O O . LEU A 1 179 ? -2.472 -6.405 4.180 1.00 91.94 179 LEU A O 1
ATOM 1359 N N . ALA A 1 180 ? -0.560 -7.357 3.495 1.00 88.62 180 ALA A N 1
ATOM 1360 C CA . ALA A 1 180 ? -0.403 -8.189 4.685 1.00 88.62 180 ALA A CA 1
ATOM 1361 C C . ALA A 1 180 ? -0.215 -7.347 5.959 1.00 88.62 180 ALA A C 1
ATOM 1363 O O . ALA A 1 180 ? -0.798 -7.665 6.996 1.00 88.62 180 ALA A O 1
ATOM 1364 N N . ALA A 1 181 ? 0.541 -6.246 5.880 1.00 89.25 181 ALA A N 1
ATOM 1365 C CA . ALA A 1 181 ? 0.735 -5.336 7.006 1.00 89.25 181 ALA A CA 1
ATOM 1366 C C . ALA A 1 181 ? -0.587 -4.716 7.489 1.00 89.25 181 ALA A C 1
ATOM 1368 O O . ALA A 1 181 ? -0.772 -4.556 8.693 1.00 89.25 181 ALA A O 1
ATOM 1369 N N . LEU A 1 182 ? -1.537 -4.434 6.588 1.00 92.69 182 LEU A N 1
ATOM 1370 C CA . LEU A 1 182 ? -2.863 -3.932 6.970 1.00 92.69 182 LEU A CA 1
ATOM 1371 C C . LEU A 1 182 ? -3.670 -4.950 7.790 1.00 92.69 182 LEU A C 1
ATOM 1373 O O . LEU A 1 182 ? -4.266 -4.583 8.803 1.00 92.69 182 LEU A O 1
ATOM 1377 N N . LEU A 1 183 ? -3.671 -6.230 7.396 1.00 91.19 183 LEU A N 1
ATOM 1378 C CA . LEU A 1 183 ? -4.323 -7.285 8.186 1.00 91.19 183 LEU A CA 1
ATOM 1379 C C . LEU A 1 183 ? -3.647 -7.470 9.545 1.00 91.19 183 LEU A C 1
ATOM 1381 O O . LEU A 1 183 ? -4.327 -7.603 10.564 1.00 91.19 183 LEU A O 1
ATOM 1385 N N . MET A 1 184 ? -2.312 -7.450 9.566 1.00 89.94 184 MET A N 1
ATOM 1386 C CA . MET A 1 184 ? -1.541 -7.547 10.805 1.00 89.94 184 MET A CA 1
ATOM 1387 C C . MET A 1 184 ? -1.822 -6.376 11.743 1.00 89.94 184 MET A C 1
ATOM 1389 O O . MET A 1 184 ? -1.871 -6.576 12.953 1.00 89.94 184 MET A O 1
ATOM 1393 N N . LEU A 1 185 ? -2.077 -5.180 11.207 1.00 91.44 185 LEU A N 1
ATOM 1394 C CA . LEU A 1 185 ? -2.451 -4.025 12.014 1.00 91.44 185 LEU A CA 1
ATOM 1395 C C . LEU A 1 185 ? -3.733 -4.301 12.811 1.00 91.44 185 LEU A C 1
ATOM 1397 O O . LEU A 1 185 ? -3.743 -4.084 14.018 1.00 91.44 185 LEU A O 1
ATOM 1401 N N . LEU A 1 186 ? -4.767 -4.860 12.165 1.00 93.31 186 LEU A N 1
ATOM 1402 C CA . LEU A 1 186 ? -6.027 -5.234 12.823 1.00 93.31 186 LEU A CA 1
ATOM 1403 C C . LEU A 1 186 ? -5.865 -6.403 13.805 1.00 93.31 186 LEU A C 1
ATOM 1405 O O . LEU A 1 186 ? -6.522 -6.434 14.847 1.00 93.31 186 LEU A O 1
ATOM 1409 N N . ALA A 1 187 ? -5.020 -7.381 13.469 1.00 93.25 187 ALA A N 1
ATOM 1410 C CA . ALA A 1 187 ? -4.797 -8.563 14.297 1.00 93.25 187 ALA A CA 1
ATOM 1411 C C . ALA A 1 187 ? -3.997 -8.242 15.568 1.00 93.25 187 ALA A C 1
ATOM 1413 O O . ALA A 1 187 ? -4.313 -8.736 16.652 1.00 93.25 187 ALA A O 1
ATOM 1414 N N . THR A 1 188 ? -2.966 -7.411 15.433 1.00 91.81 188 THR A N 1
ATOM 1415 C CA . THR A 1 188 ? -2.002 -7.098 16.489 1.00 91.81 188 THR A CA 1
ATOM 1416 C C . THR A 1 188 ? -1.733 -5.592 16.538 1.00 91.81 188 THR A C 1
ATOM 1418 O O . THR A 1 188 ? -0.737 -5.127 15.975 1.00 91.81 188 THR A O 1
ATOM 1421 N N . PRO A 1 189 ? -2.594 -4.812 17.219 1.00 92.81 189 PRO A N 1
ATOM 1422 C CA . PRO A 1 189 ? -2.376 -3.381 17.382 1.00 92.81 189 PRO A CA 1
ATOM 1423 C C . PRO A 1 189 ? -1.051 -3.072 18.091 1.00 92.81 189 PRO A C 1
ATOM 1425 O O . PRO A 1 189 ? -0.681 -3.738 19.061 1.00 92.81 189 PRO A O 1
ATOM 1428 N N . ASN A 1 190 ? -0.363 -2.020 17.644 1.00 90.56 190 ASN A N 1
ATOM 1429 C CA . ASN A 1 190 ? 0.914 -1.574 18.197 1.00 90.56 190 ASN A CA 1
ATOM 1430 C C . ASN A 1 190 ? 0.733 -0.273 18.995 1.00 90.56 190 ASN A C 1
ATOM 1432 O O . ASN A 1 190 ? 0.698 0.819 18.429 1.00 90.56 190 ASN A O 1
ATOM 1436 N N . ALA A 1 191 ? 0.641 -0.376 20.320 1.00 90.62 191 ALA A N 1
ATOM 1437 C CA . ALA A 1 191 ? 0.454 0.788 21.186 1.00 90.62 191 ALA A CA 1
ATOM 1438 C C . ALA A 1 191 ? 1.656 1.757 21.190 1.00 90.62 191 ALA A C 1
ATOM 1440 O O . ALA A 1 191 ? 1.462 2.965 21.318 1.00 90.62 191 ALA A O 1
ATOM 1441 N N . SER A 1 192 ? 2.881 1.268 20.958 1.00 88.62 192 SER A N 1
ATOM 1442 C CA . SER A 1 192 ? 4.099 2.094 20.956 1.00 88.62 192 SER A CA 1
ATOM 1443 C C . SER A 1 192 ? 4.161 3.089 19.791 1.00 88.62 192 SER A C 1
ATOM 1445 O O . SER A 1 192 ? 4.803 4.128 19.908 1.00 88.62 192 SER A O 1
ATOM 1447 N N . SER A 1 193 ? 3.478 2.797 18.681 1.00 89.38 193 SER A N 1
ATOM 1448 C CA . SER A 1 193 ? 3.371 3.665 17.494 1.00 89.38 193 SER A CA 1
ATOM 1449 C C . SER A 1 193 ? 1.944 4.188 17.278 1.00 89.38 193 SER A C 1
ATOM 1451 O O . SER A 1 193 ? 1.507 4.428 16.150 1.00 89.38 193 SER A O 1
ATOM 1453 N N . ALA A 1 194 ? 1.174 4.329 18.358 1.00 93.31 194 ALA A N 1
ATOM 1454 C CA . ALA A 1 194 ? -0.226 4.712 18.271 1.00 93.31 194 ALA A CA 1
ATOM 1455 C C . ALA A 1 194 ? -0.430 6.150 17.766 1.00 93.31 194 ALA A C 1
ATOM 1457 O O . ALA A 1 194 ? 0.133 7.111 18.295 1.00 93.31 194 ALA A O 1
ATOM 1458 N N . LEU A 1 195 ? -1.339 6.296 16.803 1.00 95.25 195 LEU A N 1
ATOM 1459 C CA . LEU A 1 195 ? -1.864 7.586 16.351 1.00 95.25 195 LEU A CA 1
ATOM 1460 C C . LEU A 1 195 ? -3.048 8.035 17.223 1.00 95.25 195 LEU A C 1
ATOM 1462 O O . LEU A 1 195 ? -3.245 9.225 17.458 1.00 95.25 195 LEU A O 1
ATOM 1466 N N . ASN A 1 196 ? -3.798 7.078 17.772 1.00 96.75 196 ASN A N 1
ATOM 1467 C CA . ASN A 1 196 ? -4.890 7.299 18.710 1.00 96.75 196 ASN A CA 1
ATOM 1468 C C . ASN A 1 196 ? -4.459 6.905 20.128 1.00 96.75 196 ASN A C 1
ATOM 1470 O O . ASN A 1 196 ? -4.646 5.772 20.579 1.00 96.75 196 ASN A O 1
ATOM 1474 N N . LYS A 1 197 ? -3.902 7.881 20.851 1.00 96.25 197 LYS A N 1
ATOM 1475 C CA . LYS A 1 197 ? -3.397 7.706 22.224 1.00 96.25 197 LYS A CA 1
ATOM 1476 C C . LYS A 1 197 ? -4.478 7.261 23.213 1.00 96.25 197 LYS A C 1
ATOM 1478 O O . LYS A 1 197 ? -4.195 6.483 24.119 1.00 96.25 197 LYS A O 1
ATOM 1483 N N . GLY A 1 198 ? -5.716 7.727 23.035 1.00 96.25 198 GLY A N 1
ATOM 1484 C CA . GLY A 1 198 ? -6.844 7.321 23.877 1.00 96.25 198 GLY A CA 1
ATOM 1485 C C . GLY A 1 198 ? -7.168 5.838 23.708 1.00 96.25 198 GLY A C 1
ATOM 1486 O O . GLY A 1 198 ? -7.294 5.114 24.691 1.00 96.25 198 GLY A O 1
ATOM 1487 N N . CYS A 1 199 ? -7.226 5.368 22.460 1.00 97.25 199 CYS A N 1
ATOM 1488 C CA . CYS A 1 199 ? -7.407 3.951 22.164 1.00 97.25 199 CYS A CA 1
ATOM 1489 C C . CYS A 1 199 ? -6.219 3.104 22.638 1.00 97.25 199 CYS A C 1
ATOM 1491 O O . CYS A 1 199 ? -6.438 2.011 23.148 1.00 97.25 199 CYS A O 1
ATOM 1493 N N . ALA A 1 200 ? -4.982 3.594 22.503 1.00 97.19 200 ALA A N 1
ATOM 1494 C CA . ALA A 1 200 ? -3.786 2.895 22.977 1.00 97.19 200 ALA A CA 1
ATOM 1495 C C . ALA A 1 200 ? -3.801 2.684 24.496 1.00 97.19 200 ALA A C 1
ATOM 1497 O O . ALA A 1 200 ? -3.608 1.563 24.954 1.00 97.19 200 ALA A O 1
ATOM 1498 N N . LYS A 1 201 ? -4.154 3.718 25.271 1.00 97.12 201 LYS A N 1
ATOM 1499 C CA . LYS A 1 201 ? -4.311 3.598 26.727 1.00 97.12 201 LYS A CA 1
ATOM 1500 C C . LYS A 1 201 ? -5.342 2.527 27.094 1.00 97.12 201 LYS A C 1
ATOM 1502 O O . LYS A 1 201 ? -5.083 1.699 27.962 1.00 97.12 201 LYS A O 1
ATOM 1507 N N . GLN A 1 202 ? -6.496 2.515 26.422 1.00 97.56 202 GLN A N 1
ATOM 1508 C CA . GLN A 1 202 ? -7.497 1.474 26.664 1.00 97.56 202 GLN A CA 1
ATOM 1509 C C . GLN A 1 202 ? -6.981 0.088 26.264 1.00 97.56 202 GLN A C 1
ATOM 1511 O O . GLN A 1 202 ? -7.211 -0.893 26.961 1.00 97.56 202 GLN A O 1
ATOM 1516 N N . TYR A 1 203 ? -6.254 0.004 25.151 1.00 96.75 203 TYR A N 1
ATOM 1517 C CA . TYR A 1 203 ? -5.659 -1.238 24.681 1.00 96.75 203 TYR A CA 1
ATOM 1518 C C . TYR A 1 203 ? -4.637 -1.813 25.674 1.00 96.75 203 TYR A C 1
ATOM 1520 O O . TYR A 1 203 ? -4.6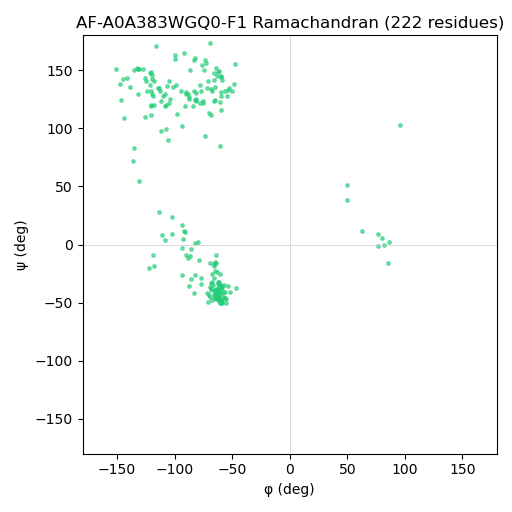00 -3.028 25.836 1.00 96.75 203 TYR A O 1
ATOM 1528 N N . GLU A 1 204 ? -3.841 -0.977 26.342 1.00 96.25 204 GLU A N 1
ATOM 1529 C CA . GLU A 1 204 ? -2.809 -1.411 27.295 1.00 96.25 204 GLU A CA 1
ATOM 1530 C C . GLU A 1 204 ? -3.362 -1.683 28.699 1.00 96.25 204 GLU A C 1
ATOM 1532 O O . GLU A 1 204 ? -2.984 -2.674 29.323 1.00 96.25 204 GLU A O 1
ATOM 1537 N N . TYR A 1 205 ? -4.268 -0.832 29.192 1.00 97.19 205 TYR A N 1
ATOM 1538 C CA . TYR A 1 205 ? -4.653 -0.817 30.610 1.00 97.19 205 TYR A CA 1
ATOM 1539 C C . TYR A 1 205 ? -6.133 -1.128 30.871 1.00 97.19 205 TYR A C 1
ATOM 1541 O O . TYR A 1 205 ? -6.488 -1.498 31.986 1.00 97.19 205 TYR A O 1
ATOM 1549 N N . GLU A 1 206 ? -7.008 -1.008 29.868 1.00 97.19 206 GLU A N 1
ATOM 1550 C CA . GLU A 1 206 ? -8.469 -1.142 30.013 1.00 97.19 206 GLU A CA 1
ATOM 1551 C C . GLU A 1 206 ? -9.030 -2.095 28.937 1.00 97.19 206 GLU A C 1
ATOM 1553 O O . GLU A 1 206 ? -9.914 -1.741 28.150 1.00 97.19 206 GLU A O 1
ATOM 1558 N N . ARG A 1 207 ? -8.475 -3.317 28.866 1.00 95.56 207 ARG A N 1
ATOM 1559 C CA . ARG A 1 207 ? -8.705 -4.276 27.764 1.00 95.56 207 ARG A CA 1
ATOM 1560 C C . ARG A 1 207 ? -10.173 -4.542 27.449 1.00 95.56 207 ARG A C 1
ATOM 1562 O O . ARG A 1 207 ? -10.515 -4.641 26.269 1.00 95.56 207 ARG A O 1
ATOM 1569 N N . ASP A 1 208 ? -11.017 -4.661 28.466 1.00 97.62 208 ASP A N 1
ATOM 1570 C CA . ASP A 1 208 ? -12.442 -4.937 28.276 1.00 97.62 208 ASP A CA 1
ATOM 1571 C C . ASP A 1 208 ? -13.171 -3.729 27.681 1.00 97.62 208 ASP A C 1
ATOM 1573 O O . ASP A 1 208 ? -13.884 -3.881 26.691 1.00 97.62 208 ASP A O 1
ATOM 1577 N N . ALA A 1 209 ? -12.890 -2.518 28.174 1.00 97.44 209 ALA A N 1
ATOM 1578 C CA . ALA A 1 209 ? -13.441 -1.282 27.618 1.00 97.44 209 ALA A CA 1
ATOM 1579 C C . ALA A 1 209 ? -12.984 -1.053 26.166 1.00 97.44 209 ALA A C 1
ATOM 1581 O O . ALA A 1 209 ? -13.783 -0.662 25.311 1.00 97.44 209 ALA A O 1
ATOM 1582 N N . TYR A 1 210 ? -11.713 -1.346 25.856 1.00 98.12 210 TYR A N 1
ATOM 1583 C CA . TYR A 1 210 ? -11.217 -1.334 24.477 1.00 98.12 210 TYR A CA 1
ATOM 1584 C C . TYR A 1 210 ? -11.997 -2.316 23.594 1.00 98.12 210 TYR A C 1
ATOM 1586 O O . TYR A 1 210 ? -12.471 -1.929 22.523 1.00 98.12 210 TYR A O 1
ATOM 1594 N N . ARG A 1 211 ? -12.143 -3.574 24.035 1.00 97.81 211 ARG A N 1
ATOM 1595 C CA . ARG A 1 211 ? -12.840 -4.625 23.278 1.00 97.81 211 ARG A CA 1
ATOM 1596 C C . ARG A 1 211 ? -14.300 -4.269 23.036 1.00 97.81 211 ARG A C 1
ATOM 1598 O O . ARG A 1 211 ? -14.764 -4.396 21.907 1.00 97.81 211 ARG A O 1
ATOM 1605 N N . GLU A 1 212 ? -15.000 -3.800 24.063 1.00 98.31 212 GLU A N 1
ATOM 1606 C CA . GLU A 1 212 ? -16.403 -3.406 23.974 1.00 98.31 212 GLU A CA 1
ATOM 1607 C C . GLU A 1 212 ? -16.594 -2.266 22.971 1.00 98.31 212 GLU A C 1
ATOM 1609 O O . GLU A 1 212 ? -17.399 -2.383 22.043 1.00 98.31 212 GLU A O 1
ATOM 1614 N N . LYS A 1 213 ? -15.797 -1.198 23.095 1.00 98.44 213 LYS A N 1
ATOM 1615 C CA . LYS A 1 213 ? -15.884 -0.027 22.218 1.00 98.44 213 LYS A CA 1
ATOM 1616 C C . LYS A 1 213 ? -15.496 -0.348 20.774 1.00 98.44 213 LYS A C 1
ATOM 1618 O O . LYS A 1 213 ? -16.192 0.069 19.850 1.00 98.44 213 LYS A O 1
ATOM 1623 N N . ALA A 1 214 ? -14.420 -1.107 20.560 1.00 98.31 214 ALA A N 1
ATOM 1624 C CA . ALA A 1 214 ? -14.002 -1.529 19.222 1.00 98.31 214 ALA A CA 1
ATOM 1625 C C . ALA A 1 214 ? -15.034 -2.452 18.558 1.00 98.31 214 ALA A C 1
ATOM 1627 O O . ALA A 1 214 ? -15.337 -2.281 17.375 1.00 98.31 214 ALA A O 1
ATOM 1628 N N . ALA A 1 215 ? -15.641 -3.368 19.316 1.00 98.38 215 ALA A N 1
ATOM 1629 C CA . ALA A 1 215 ? -16.702 -4.227 18.806 1.00 98.38 215 ALA A CA 1
ATOM 1630 C C . ALA A 1 215 ? -17.993 -3.444 18.519 1.00 98.38 215 ALA A C 1
ATOM 1632 O O . ALA A 1 215 ? -18.672 -3.728 17.535 1.00 98.38 215 ALA A O 1
ATOM 1633 N N . ALA A 1 216 ? -18.330 -2.441 19.335 1.00 98.38 216 ALA A N 1
ATOM 1634 C CA . ALA A 1 216 ? -19.464 -1.554 19.078 1.00 98.38 216 ALA A CA 1
ATOM 1635 C C . ALA A 1 216 ? -19.278 -0.757 17.778 1.00 98.38 216 ALA A C 1
ATOM 1637 O O . ALA A 1 216 ? -20.169 -0.772 16.932 1.00 98.38 216 ALA A O 1
ATOM 1638 N N . MET A 1 217 ? -18.100 -0.158 17.574 1.00 98.19 217 MET A N 1
ATOM 1639 C CA . MET A 1 217 ? -17.759 0.537 16.326 1.00 98.19 217 MET A CA 1
ATOM 1640 C C . MET A 1 217 ? -17.805 -0.401 15.117 1.00 98.19 217 MET A C 1
ATOM 1642 O O . MET A 1 217 ? -18.354 -0.041 14.081 1.00 98.19 217 MET A O 1
ATOM 1646 N N . THR A 1 218 ? -17.292 -1.626 15.263 1.00 98.50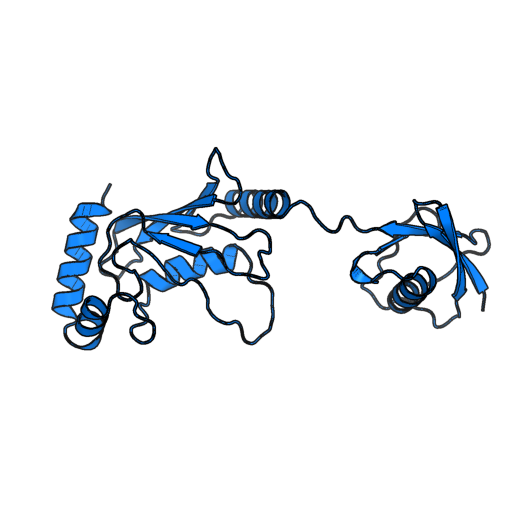 218 THR A N 1
ATOM 1647 C CA . THR A 1 218 ? -17.355 -2.651 14.209 1.00 98.50 218 THR A CA 1
ATOM 1648 C C . THR A 1 218 ? -18.803 -2.965 13.841 1.00 98.50 218 THR A C 1
ATOM 1650 O O . THR A 1 218 ? -19.159 -2.915 12.668 1.00 98.50 218 THR A O 1
ATOM 1653 N N . ARG A 1 219 ? -19.669 -3.206 14.835 1.00 98.12 219 ARG A N 1
ATOM 1654 C CA . ARG A 1 219 ? -21.100 -3.457 14.600 1.00 98.12 219 ARG A CA 1
ATOM 1655 C C . ARG A 1 219 ? -21.806 -2.298 13.909 1.00 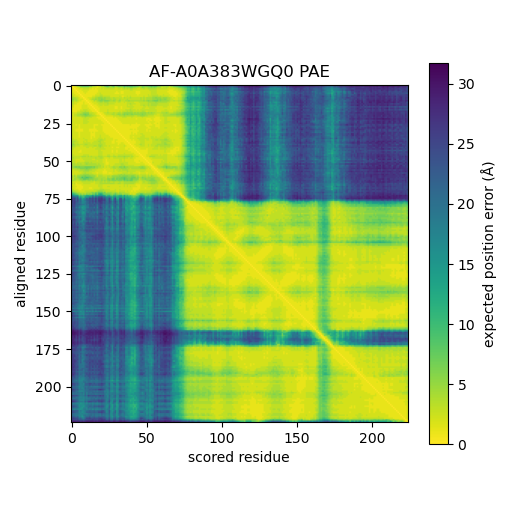98.12 219 ARG A C 1
ATOM 1657 O O . ARG A 1 219 ? -22.676 -2.535 13.083 1.00 98.12 219 ARG A O 1
ATOM 1664 N N . GLN A 1 220 ? -21.445 -1.070 14.264 1.00 97.94 220 GLN A N 1
ATOM 1665 C CA . GLN A 1 220 ? -22.097 0.129 13.753 1.00 97.94 220 GLN A CA 1
ATOM 1666 C C . GLN A 1 220 ? -21.665 0.490 12.325 1.00 97.94 220 GLN A C 1
ATOM 1668 O O . GLN A 1 220 ? -22.474 1.030 11.575 1.00 97.94 220 GLN A O 1
ATOM 1673 N N . HIS A 1 221 ? -20.405 0.240 11.963 1.00 97.81 221 HIS A N 1
ATOM 1674 C CA . HIS A 1 221 ? -19.813 0.811 10.748 1.00 97.81 221 HIS A CA 1
ATOM 1675 C C . HIS A 1 221 ? -19.267 -0.211 9.751 1.00 97.81 221 HIS A C 1
ATOM 1677 O O . HIS A 1 221 ? -19.084 0.138 8.590 1.00 97.81 221 HIS A O 1
ATOM 1683 N N . ALA A 1 222 ? -18.978 -1.436 10.191 1.00 97.00 222 ALA A N 1
ATOM 1684 C CA . ALA A 1 222 ? -18.253 -2.426 9.395 1.00 97.00 222 ALA A CA 1
ATOM 1685 C C . ALA A 1 222 ? -19.067 -3.700 9.115 1.00 97.00 222 ALA A C 1
ATOM 1687 O O . ALA A 1 222 ? -18.634 -4.540 8.331 1.00 97.00 222 ALA A O 1
ATOM 1688 N N . MET A 1 223 ? -20.231 -3.878 9.744 1.00 90.75 223 MET A N 1
ATOM 1689 C CA . MET A 1 223 ? -21.145 -4.973 9.408 1.00 90.75 223 MET A CA 1
ATOM 1690 C C . MET A 1 223 ? -21.956 -4.565 8.174 1.00 90.75 223 MET A C 1
ATOM 1692 O O . MET A 1 223 ? -22.577 -3.504 8.182 1.00 90.75 223 MET A O 1
ATOM 1696 N N . GLY A 1 224 ? -21.890 -5.378 7.116 1.00 64.00 224 GLY A N 1
ATOM 1697 C CA . GLY A 1 224 ? -22.710 -5.212 5.910 1.00 64.00 224 GLY A CA 1
ATOM 1698 C C . GLY A 1 224 ? -24.161 -5.605 6.132 1.00 64.00 224 GLY A C 1
ATOM 1699 O O . GLY A 1 224 ? -24.394 -6.528 6.947 1.00 64.00 224 GLY A O 1
#

Solvent-accessible surface area (backbone atoms only — not comparable to full-atom values): 12427 Å² total; per-residue (Å²): 117,47,73,33,38,39,35,38,85,88,67,52,75,36,78,46,80,44,41,89,83,32,18,29,37,56,46,41,49,53,51,19,61,60,68,74,45,67,52,91,44,51,43,44,32,47,90,93,37,75,57,72,44,88,43,78,53,72,49,81,86,51,93,93,52,52,59,34,39,37,41,70,43,81,75,65,60,55,52,52,52,47,45,54,51,52,50,54,49,39,75,74,55,66,55,90,58,50,47,75,46,64,43,94,90,38,66,46,31,33,44,35,38,35,49,31,44,82,96,40,50,38,42,81,16,47,41,42,29,43,36,41,50,48,80,59,46,51,81,44,75,48,48,36,28,39,70,40,68,73,66,43,20,44,34,28,98,83,22,38,38,81,72,78,71,86,61,93,79,77,64,74,62,50,70,68,56,57,57,50,48,56,55,44,45,68,68,57,67,48,57,93,70,34,58,22,60,71,47,20,50,24,57,75,75,35,53,66,64,35,42,53,51,21,30,50,34,23,61,75,54,19,51,129

InterPro domains:
  IPR000608 Ubiquitin-conjugating (UBC), catalytic core domain [PF00179] (83-216)
  IPR000608 Ubiquitin-conjugating (UBC), catalytic core domain [PS50127] (78-223)
  IPR000626 Ubiquitin-like domain [PS50053] (2-77)
  IPR016135 Ubiquitin-conjugating enzyme/RWD-like [G3DSA:3.10.110.10] (69-223)
  IPR016135 Ubiquitin-conjugating enzyme/RWD-like [SSF54495] (82-223)
  IPR029071 Ubiquitin-like domain superfamily [SSF54236] (3-73)
  IPR050113 Ubiquitin-conjugating enzyme E2-like [PTHR24067] (81-213)

Radius of gyration: 25.64 Å; Cα contacts (8 Å, |Δi|>4): 390; chains: 1; bounding box: 65×30×68 Å